Protein AF-A0A8T5ICT1-F1 (afdb_monomer_lite)

Foldseek 3Di:
DDDDDDDDPPPPPPPPPPPPPPPPPPPPPPPLPPDQDWAKKKKWKWKWAADDPDIDIETPDIDIFTARCSVVAAADDPVDPDPAQKKKFWAFQVRHTDGIHGWHDPQWDWDWDPDPPPPTPIDIHGHRMDITIHMGGDDPGGNWIWMDGPPDIGTNPPPPVPHDGDCQDDHHPWHHHPPPVDTADQFDPPPDPLPQQCCLVSPQALEDVSVVLLVVQEAPQAPPRSQPRVRPRGRYVVSVVSSVVQHGHGRPPLPDRHNAQQQDDDPSDDCVRRVVNPPPPPDDDPQFDDGSHDTHGPDDFDADPVRDGDDSNDDDDDDPDDDDPDDD

Structure (mmCIF, N/CA/C/O backbone):
data_AF-A0A8T5ICT1-F1
#
_entry.id   AF-A0A8T5ICT1-F1
#
loop_
_atom_site.group_PDB
_atom_site.id
_atom_site.type_symbol
_atom_site.label_atom_id
_atom_site.label_alt_id
_atom_site.label_comp_id
_atom_site.label_asym_id
_atom_site.label_entity_id
_atom_site.label_seq_id
_atom_site.pdbx_PDB_ins_code
_atom_site.Cartn_x
_atom_site.Cartn_y
_atom_site.Cartn_z
_atom_site.occupancy
_atom_site.B_iso_or_equiv
_atom_site.auth_seq_id
_atom_site.auth_comp_id
_atom_site.auth_asym_id
_atom_site.auth_atom_id
_atom_site.pdbx_PDB_model_num
ATOM 1 N N . MET A 1 1 ? -38.712 -32.411 81.707 1.00 44.72 1 MET A N 1
ATOM 2 C CA . MET A 1 1 ? -38.216 -33.196 80.559 1.00 44.72 1 MET A CA 1
ATOM 3 C C . MET A 1 1 ? -37.967 -32.231 79.417 1.00 44.72 1 MET A C 1
ATOM 5 O O . MET A 1 1 ? -38.883 -31.535 79.004 1.00 44.72 1 MET A O 1
ATOM 9 N N . ASN A 1 2 ? -36.693 -32.101 79.055 1.00 46.53 2 ASN A N 1
ATOM 10 C CA . ASN A 1 2 ? -36.143 -31.172 78.072 1.00 46.53 2 ASN A CA 1
ATOM 11 C C . ASN A 1 2 ? -36.409 -31.657 76.642 1.00 46.53 2 ASN A C 1
ATOM 13 O O . ASN A 1 2 ? -36.244 -32.844 76.386 1.00 46.53 2 ASN A O 1
ATOM 17 N N . ASN A 1 3 ? -36.706 -30.737 75.722 1.00 43.22 3 ASN A N 1
ATOM 18 C CA . ASN A 1 3 ? -35.987 -30.636 74.445 1.00 43.22 3 ASN A CA 1
ATOM 19 C C . ASN A 1 3 ? -36.380 -29.346 73.710 1.00 43.22 3 ASN A C 1
ATOM 21 O O . ASN A 1 3 ? -37.384 -29.280 73.009 1.00 43.22 3 ASN A O 1
ATOM 25 N N . LYS A 1 4 ? -35.563 -28.302 73.893 1.00 47.66 4 LYS A N 1
ATOM 26 C CA . LYS A 1 4 ? -35.490 -27.152 72.987 1.00 47.66 4 LYS A CA 1
ATOM 27 C C . LYS A 1 4 ? -34.390 -27.452 71.975 1.00 47.66 4 LYS A C 1
ATOM 29 O O . LYS A 1 4 ? -33.210 -27.328 72.295 1.00 47.66 4 LYS A O 1
ATOM 34 N N . THR A 1 5 ? -34.777 -27.857 70.775 1.00 52.53 5 THR A N 1
ATOM 35 C CA . THR A 1 5 ? -33.858 -28.051 69.652 1.00 52.53 5 THR A CA 1
ATOM 36 C C . THR A 1 5 ? -33.500 -26.675 69.091 1.00 52.53 5 THR A C 1
ATOM 38 O O . THR A 1 5 ? -34.297 -26.048 68.399 1.00 52.53 5 THR A O 1
ATOM 41 N N . LYS A 1 6 ? -32.318 -26.165 69.450 1.00 49.72 6 LYS A N 1
ATOM 42 C CA . LYS A 1 6 ? -31.684 -25.035 68.762 1.00 49.72 6 LYS A CA 1
ATOM 43 C C . LYS A 1 6 ? -31.138 -25.552 67.433 1.00 49.72 6 LYS A C 1
ATOM 45 O O . LYS A 1 6 ? -30.198 -26.339 67.430 1.00 49.72 6 LYS A O 1
ATOM 50 N N . ILE A 1 7 ? -31.721 -25.106 66.327 1.00 49.25 7 ILE A N 1
ATOM 51 C CA . ILE A 1 7 ? -31.120 -25.234 64.999 1.00 49.25 7 ILE A CA 1
ATOM 52 C C . ILE A 1 7 ? -30.047 -24.147 64.922 1.00 49.25 7 ILE A C 1
ATOM 54 O O . ILE A 1 7 ? -30.354 -22.957 64.913 1.00 49.25 7 ILE A O 1
ATOM 58 N N . ILE A 1 8 ? -28.784 -24.561 64.975 1.00 43.69 8 ILE A N 1
ATOM 59 C CA . ILE A 1 8 ? -27.638 -23.705 64.678 1.00 43.69 8 ILE A CA 1
ATOM 60 C C . ILE A 1 8 ? -27.476 -23.766 63.161 1.00 43.69 8 ILE A C 1
ATOM 62 O O . ILE A 1 8 ? -27.017 -24.775 62.631 1.00 43.69 8 ILE A O 1
ATOM 66 N N . SER A 1 9 ? -27.898 -22.712 62.462 1.00 44.41 9 SER A N 1
ATOM 67 C CA . SER A 1 9 ? -27.525 -22.503 61.064 1.00 44.41 9 SER A CA 1
ATOM 68 C C . SER A 1 9 ? -26.024 -22.242 61.015 1.00 44.41 9 SER A C 1
ATOM 70 O O . SER A 1 9 ? -25.559 -21.154 61.350 1.00 44.41 9 SER A O 1
ATOM 72 N N . ALA A 1 10 ? -25.264 -23.269 60.650 1.00 44.50 10 ALA A N 1
ATOM 73 C CA . ALA A 1 10 ? -23.874 -23.130 60.261 1.00 44.50 10 ALA A CA 1
ATOM 74 C C . ALA A 1 10 ? -23.844 -22.422 58.901 1.00 44.50 10 ALA A C 1
ATOM 76 O O . ALA A 1 10 ? -24.159 -23.018 57.873 1.00 44.50 10 ALA A O 1
ATOM 77 N N . ALA A 1 11 ? -23.509 -21.133 58.907 1.00 45.75 11 ALA A N 1
ATOM 78 C CA . ALA A 1 11 ? -23.081 -20.440 57.705 1.00 45.75 11 ALA A CA 1
ATOM 79 C C . ALA A 1 11 ? -21.739 -21.056 57.290 1.00 45.75 11 ALA A C 1
ATOM 81 O O . ALA A 1 11 ? -20.707 -20.813 57.917 1.00 45.75 11 ALA A O 1
ATOM 82 N N . ILE A 1 12 ? -21.778 -21.929 56.286 1.00 44.53 12 ILE A N 1
ATOM 83 C CA . ILE A 1 12 ? -20.585 -22.425 55.609 1.00 44.53 12 ILE A CA 1
ATOM 84 C C . ILE A 1 12 ? -20.036 -21.236 54.825 1.00 44.53 12 ILE A C 1
ATOM 86 O O . ILE A 1 12 ? -20.563 -20.858 53.782 1.00 44.53 12 ILE A O 1
ATOM 90 N N . LEU A 1 13 ? -19.011 -20.608 55.392 1.00 38.19 13 LEU A N 1
ATOM 91 C CA . LEU A 1 13 ? -18.171 -19.633 54.720 1.00 38.19 13 LEU A CA 1
ATOM 92 C C . LEU A 1 13 ? -17.380 -20.400 53.650 1.00 38.19 13 LEU A C 1
ATOM 94 O O . LEU A 1 13 ? -16.343 -20.997 53.936 1.00 38.19 13 LEU A O 1
ATOM 98 N N . LEU A 1 14 ? -17.923 -20.458 52.435 1.00 36.69 14 LEU A N 1
ATOM 99 C CA . LEU A 1 14 ? -17.210 -20.946 51.263 1.00 36.69 14 LEU A CA 1
ATOM 100 C C . LEU A 1 14 ? -16.145 -19.896 50.923 1.00 36.69 14 LEU A C 1
ATOM 102 O O . LEU A 1 14 ? -16.411 -18.919 50.230 1.00 36.69 14 LEU A O 1
ATOM 106 N N . VAL A 1 15 ? -14.947 -20.066 51.479 1.00 35.31 15 VAL A N 1
ATOM 107 C CA . VAL A 1 15 ? -13.764 -19.317 51.055 1.00 35.31 15 VAL A CA 1
ATOM 108 C C . VAL A 1 15 ? -13.378 -19.868 49.688 1.00 35.31 15 VAL A C 1
ATOM 110 O O . VAL A 1 15 ? -12.690 -20.882 49.582 1.00 35.31 15 VAL A O 1
ATOM 113 N N . VAL A 1 16 ? -13.884 -19.232 48.633 1.00 34.38 16 VAL A N 1
ATOM 114 C CA . VAL A 1 16 ? -13.370 -19.418 47.279 1.00 34.38 16 VAL A CA 1
ATOM 115 C C . VAL A 1 16 ? -11.994 -18.767 47.267 1.00 34.38 16 VAL A C 1
ATOM 117 O O . VAL A 1 16 ? -11.862 -17.549 47.183 1.00 34.38 16 VAL A O 1
ATOM 120 N N . VAL A 1 17 ? -10.957 -19.586 47.427 1.00 32.09 17 VAL A N 1
ATOM 121 C CA . VAL A 1 17 ? -9.588 -19.186 47.110 1.00 32.09 17 VAL A CA 1
ATOM 122 C C . VAL A 1 17 ? -9.533 -19.094 45.591 1.00 32.09 17 VAL A C 1
ATOM 124 O O . VAL A 1 17 ? -9.271 -20.082 44.909 1.00 32.09 17 VAL A O 1
ATOM 127 N N . ILE A 1 18 ? -9.854 -17.917 45.056 1.00 36.56 18 ILE A N 1
ATOM 128 C CA . ILE A 1 18 ? -9.484 -17.561 43.692 1.00 36.56 18 ILE A CA 1
ATOM 129 C C . ILE A 1 18 ? -7.964 -17.458 43.732 1.00 36.56 18 ILE A C 1
ATOM 131 O O . ILE A 1 18 ? -7.402 -16.472 44.206 1.00 36.56 18 ILE A O 1
ATOM 135 N N . ALA A 1 19 ? -7.293 -18.534 43.329 1.00 33.38 19 ALA A N 1
ATOM 136 C CA . ALA A 1 19 ? -5.895 -18.463 42.963 1.00 33.38 19 ALA A CA 1
ATOM 137 C C . ALA A 1 19 ? -5.838 -17.571 41.723 1.00 33.38 19 ALA A C 1
ATOM 139 O O . ALA A 1 19 ? -6.032 -18.036 40.603 1.00 33.38 19 ALA A O 1
ATOM 140 N N . VAL A 1 20 ? -5.645 -16.271 41.946 1.00 34.00 20 VAL A N 1
ATOM 141 C CA . VAL A 1 20 ? -5.205 -15.343 40.912 1.00 34.00 20 VAL A CA 1
ATOM 142 C C . VAL A 1 20 ? -3.802 -15.811 40.553 1.00 34.00 20 VAL A C 1
ATOM 144 O O . VAL A 1 20 ? -2.815 -15.431 41.181 1.00 34.00 20 VAL A O 1
ATOM 147 N N . PHE A 1 21 ? -3.721 -16.739 39.602 1.00 32.53 21 PHE A N 1
ATOM 148 C CA . PHE A 1 21 ? -2.502 -16.929 38.846 1.00 32.53 21 PHE A CA 1
ATOM 149 C C . PHE A 1 21 ? -2.299 -15.609 38.120 1.00 32.53 21 PHE A C 1
ATOM 151 O O . PHE A 1 21 ? -2.960 -15.332 37.126 1.00 32.53 21 PHE A O 1
ATOM 158 N N . GLY A 1 22 ? -1.445 -14.761 38.693 1.00 29.61 22 GLY A N 1
ATOM 159 C CA . GLY A 1 22 ? -0.864 -13.644 37.976 1.00 29.61 22 GLY A CA 1
ATOM 160 C C . GLY A 1 22 ? -0.082 -14.236 36.819 1.00 29.61 22 GLY A C 1
ATOM 161 O O . GLY A 1 22 ? 1.087 -14.589 36.970 1.00 29.61 22 GLY A O 1
ATOM 162 N N . PHE A 1 23 ? -0.764 -14.417 35.693 1.00 31.12 23 PHE A N 1
ATOM 163 C CA . PHE A 1 23 ? -0.138 -14.595 34.405 1.00 31.12 23 PHE A CA 1
ATOM 164 C C . PHE A 1 23 ? 0.560 -13.262 34.148 1.00 31.12 23 PHE A C 1
ATOM 166 O O . PHE A 1 23 ? -0.059 -12.282 33.746 1.00 31.12 23 PHE A O 1
ATOM 173 N N . ARG A 1 24 ? 1.838 -13.171 34.528 1.00 27.98 24 ARG A N 1
ATOM 174 C CA . ARG A 1 24 ? 2.699 -12.118 34.003 1.00 27.98 24 ARG A CA 1
ATOM 175 C C . ARG A 1 24 ? 2.827 -12.434 32.522 1.00 27.98 24 ARG A C 1
ATOM 177 O O . ARG A 1 24 ? 3.655 -13.265 32.157 1.00 27.98 24 ARG A O 1
ATOM 184 N N . MET A 1 25 ? 1.984 -11.811 31.703 1.00 27.80 25 MET A N 1
ATOM 185 C CA . MET A 1 25 ? 2.328 -11.586 30.311 1.00 27.80 25 MET A CA 1
ATOM 186 C C . MET A 1 25 ? 3.549 -10.677 30.357 1.00 27.80 25 MET A C 1
ATOM 188 O O . MET A 1 25 ? 3.449 -9.474 30.556 1.00 27.80 25 MET A O 1
ATOM 192 N N . THR A 1 26 ? 4.735 -11.276 30.336 1.00 31.91 26 THR A N 1
ATOM 193 C CA . THR A 1 26 ? 5.931 -10.555 29.927 1.00 31.91 26 THR A CA 1
ATOM 194 C C . THR A 1 26 ? 5.750 -10.324 28.439 1.00 31.91 26 THR A C 1
ATOM 196 O O . THR A 1 26 ? 6.203 -11.147 27.643 1.00 31.91 26 THR A O 1
ATOM 199 N N . GLY A 1 27 ? 5.008 -9.268 28.088 1.00 34.88 27 GLY A N 1
ATOM 200 C CA . GLY A 1 27 ? 5.084 -8.669 26.768 1.00 34.88 27 GLY A CA 1
ATOM 201 C C . GLY A 1 27 ? 6.557 -8.389 26.544 1.00 34.88 27 GLY A C 1
ATOM 202 O O . GLY A 1 27 ? 7.185 -7.622 27.275 1.00 34.88 27 GLY A O 1
ATOM 203 N N . LYS A 1 28 ? 7.169 -9.179 25.670 1.00 36.72 28 LYS A N 1
ATOM 204 C CA . LYS A 1 28 ? 8.554 -8.972 25.300 1.00 36.72 28 LYS A CA 1
ATOM 205 C C . LYS A 1 28 ? 8.509 -7.735 24.420 1.00 36.72 28 LYS A C 1
ATOM 207 O O . LYS A 1 28 ? 8.121 -7.857 23.266 1.00 36.72 28 LYS A O 1
ATOM 212 N N . VAL A 1 29 ? 8.839 -6.579 24.997 1.00 41.75 29 VAL A N 1
ATOM 213 C CA . VAL A 1 29 ? 9.154 -5.371 24.231 1.00 41.75 29 VAL A CA 1
ATOM 214 C C . VAL A 1 29 ? 10.147 -5.824 23.172 1.00 41.75 29 VAL A C 1
ATOM 216 O O . VAL A 1 29 ? 11.218 -6.352 23.494 1.00 41.75 29 VAL A O 1
ATOM 219 N N . ILE A 1 30 ? 9.704 -5.804 21.922 1.00 49.19 30 ILE A N 1
ATOM 220 C CA . ILE A 1 30 ? 10.561 -6.117 20.795 1.00 49.19 30 ILE A CA 1
ATOM 221 C C . ILE A 1 30 ? 11.465 -4.894 20.731 1.00 49.19 30 ILE A C 1
ATOM 223 O O . ILE A 1 30 ? 10.994 -3.828 20.355 1.00 49.19 30 ILE A O 1
ATOM 227 N N . ASP A 1 31 ? 12.699 -5.020 21.240 1.00 52.66 31 ASP A N 1
ATOM 228 C CA . ASP A 1 31 ? 13.712 -3.971 21.106 1.00 52.66 31 ASP A CA 1
ATOM 229 C C . ASP A 1 31 ? 13.662 -3.494 19.651 1.00 52.66 31 ASP A C 1
ATOM 231 O O . ASP A 1 31 ? 13.754 -4.339 18.749 1.00 52.66 31 ASP A O 1
ATOM 235 N N . GLU A 1 32 ? 13.444 -2.188 19.442 1.00 52.34 32 GLU A N 1
ATOM 236 C CA . GLU A 1 32 ? 13.447 -1.578 18.111 1.00 52.34 32 GLU A CA 1
ATOM 237 C C . GLU A 1 32 ? 14.649 -2.148 17.352 1.00 52.34 32 GLU A C 1
ATOM 239 O O . GLU A 1 32 ? 15.784 -2.021 17.833 1.00 52.34 32 GLU A O 1
ATOM 244 N N . PRO A 1 33 ? 14.439 -2.868 16.236 1.00 53.00 33 PRO A N 1
ATOM 245 C CA . PRO A 1 33 ? 15.549 -3.476 15.531 1.00 53.00 33 PRO A CA 1
ATOM 246 C C . PRO A 1 33 ? 16.494 -2.351 15.104 1.00 53.00 33 PRO A C 1
ATOM 248 O O . PRO A 1 33 ? 16.132 -1.499 14.299 1.00 53.00 33 PRO A O 1
ATOM 251 N N . GLU A 1 34 ? 17.702 -2.314 15.680 1.00 50.19 34 GLU A N 1
ATOM 252 C CA . GLU A 1 34 ? 18.747 -1.368 15.286 1.00 50.19 34 GLU A CA 1
ATOM 253 C C . GLU A 1 34 ? 19.169 -1.677 13.839 1.00 50.19 34 GLU A C 1
ATOM 255 O O . GLU A 1 34 ? 20.082 -2.463 13.575 1.00 50.19 34 GLU A O 1
ATOM 260 N N . GLY A 1 35 ? 18.444 -1.086 12.891 1.00 54.44 35 GLY A N 1
ATOM 261 C CA . GLY A 1 35 ? 18.613 -1.255 11.456 1.00 54.44 35 GLY A CA 1
ATOM 262 C C . GLY A 1 35 ? 17.266 -1.182 10.744 1.00 54.44 35 GLY A C 1
ATOM 263 O O . GLY A 1 35 ? 16.363 -1.956 11.043 1.00 54.44 35 GLY A O 1
ATOM 264 N N . LEU A 1 36 ? 17.149 -0.270 9.777 1.00 52.75 36 LEU A N 1
ATOM 265 C CA . LEU A 1 36 ? 16.038 -0.228 8.826 1.00 52.75 36 LEU A CA 1
ATOM 266 C C . LEU A 1 36 ? 16.133 -1.480 7.942 1.00 52.75 36 LEU A C 1
ATOM 268 O O . LEU A 1 36 ? 16.836 -1.489 6.932 1.00 52.75 36 LEU A O 1
ATOM 272 N N . VAL A 1 37 ? 15.542 -2.583 8.397 1.00 70.81 37 VAL A N 1
ATOM 273 C CA . VAL A 1 37 ? 15.518 -3.843 7.655 1.00 70.81 37 VAL A CA 1
ATOM 274 C C . VAL A 1 37 ? 14.240 -3.851 6.836 1.00 70.81 37 VAL A C 1
ATOM 276 O O . VAL A 1 37 ? 13.147 -3.838 7.400 1.00 70.81 37 VAL A O 1
ATOM 279 N N . GLU A 1 38 ? 14.386 -3.872 5.512 1.00 76.44 38 GLU A N 1
ATOM 280 C CA . GLU A 1 38 ? 13.266 -4.139 4.614 1.00 76.44 38 GLU A CA 1
ATOM 281 C C . GLU A 1 38 ? 12.546 -5.419 5.056 1.00 76.44 38 GLU A C 1
ATOM 283 O O . GLU A 1 38 ? 13.170 -6.468 5.243 1.00 76.44 38 GLU A O 1
ATOM 288 N N . SER A 1 39 ? 11.235 -5.324 5.239 1.00 86.25 39 SER A N 1
ATOM 289 C CA . SER A 1 39 ? 10.385 -6.421 5.683 1.00 86.25 39 SER A CA 1
ATOM 290 C C . SER A 1 39 ? 9.061 -6.391 4.926 1.00 86.25 39 SER A C 1
ATOM 292 O O . SER A 1 39 ? 8.722 -5.418 4.251 1.00 86.25 39 SER A O 1
ATOM 294 N N . CYS A 1 40 ? 8.308 -7.478 5.035 1.00 88.44 40 CYS A N 1
ATOM 295 C CA . CYS A 1 40 ? 6.934 -7.531 4.566 1.00 88.44 40 CYS A CA 1
ATOM 296 C C . CYS A 1 40 ? 5.994 -6.894 5.591 1.00 88.44 40 CYS A C 1
ATOM 298 O O . CYS A 1 40 ? 6.154 -7.072 6.804 1.00 88.44 40 CYS A O 1
ATOM 300 N N . PHE A 1 41 ? 4.985 -6.203 5.082 1.00 91.31 41 PHE A N 1
ATOM 301 C CA . PHE A 1 41 ? 3.900 -5.603 5.840 1.00 91.31 41 PHE A CA 1
ATOM 302 C C . PHE A 1 41 ? 2.577 -5.851 5.111 1.00 91.31 41 PHE A C 1
ATOM 304 O O . PHE A 1 41 ? 2.545 -6.292 3.963 1.00 91.31 41 PHE A O 1
ATOM 311 N N . ILE A 1 42 ? 1.475 -5.584 5.792 1.00 92.56 42 ILE A N 1
ATOM 312 C CA . ILE A 1 42 ? 0.123 -5.680 5.257 1.00 92.56 42 ILE A CA 1
ATOM 313 C C . ILE A 1 42 ? -0.529 -4.329 5.511 1.00 92.56 42 ILE A C 1
ATOM 315 O O . ILE A 1 42 ? -0.650 -3.923 6.668 1.00 92.56 42 ILE A O 1
ATOM 319 N N . ARG A 1 43 ? -0.947 -3.638 4.453 1.00 92.50 43 ARG A N 1
ATOM 320 C CA . ARG A 1 43 ? -1.828 -2.478 4.574 1.00 92.50 43 ARG A CA 1
ATOM 321 C C . ARG A 1 43 ? -3.258 -2.982 4.661 1.00 92.50 43 ARG A C 1
ATOM 323 O O . ARG A 1 43 ? -3.705 -3.746 3.805 1.00 92.50 43 ARG A O 1
ATOM 330 N N . LEU A 1 44 ? -3.962 -2.562 5.698 1.00 95.31 44 LEU A N 1
ATOM 331 C CA . LEU A 1 44 ? -5.387 -2.798 5.856 1.00 95.31 44 LEU A CA 1
ATOM 332 C C . LEU A 1 44 ? -6.102 -1.455 5.810 1.00 95.31 44 LEU A C 1
ATOM 334 O O . LEU A 1 44 ? -5.690 -0.504 6.472 1.00 95.31 44 LEU A O 1
ATOM 338 N N . GLU A 1 45 ? -7.197 -1.404 5.068 1.00 95.56 45 GLU A N 1
ATOM 339 C CA . GLU A 1 45 ? -8.165 -0.318 5.151 1.00 95.56 45 GLU A CA 1
ATOM 340 C C . GLU A 1 45 ? -9.363 -0.833 5.937 1.00 95.56 45 GLU A C 1
ATOM 342 O O . GLU A 1 45 ? -10.080 -1.737 5.494 1.00 95.56 45 GLU A O 1
ATOM 347 N N . ILE A 1 46 ? -9.549 -0.299 7.138 1.00 97.62 46 ILE A N 1
ATOM 348 C CA . ILE A 1 46 ? -10.604 -0.722 8.052 1.00 97.62 46 ILE A CA 1
ATOM 349 C C . ILE A 1 46 ? -11.732 0.299 7.968 1.00 97.62 46 ILE A C 1
ATOM 351 O O . ILE A 1 46 ? -11.569 1.445 8.372 1.00 97.62 46 ILE A O 1
ATOM 355 N N . GLY A 1 47 ? -12.889 -0.124 7.476 1.00 97.31 47 GLY A N 1
ATOM 356 C CA . GLY A 1 47 ? -14.105 0.676 7.528 1.00 97.31 47 GLY A CA 1
ATOM 357 C C . GLY A 1 47 ? -14.670 0.684 8.942 1.00 97.31 47 GLY A C 1
ATOM 358 O O . GLY A 1 47 ? -14.789 -0.374 9.564 1.00 97.31 47 GLY A O 1
ATOM 359 N N . GLU A 1 48 ? -15.043 1.859 9.430 1.00 97.25 48 GLU A N 1
ATOM 360 C CA . GLU A 1 48 ? -15.761 2.044 10.689 1.00 97.25 48 GLU A CA 1
ATOM 361 C C . GLU A 1 48 ? -17.115 2.708 10.427 1.00 97.25 48 GLU A C 1
ATOM 363 O O . GLU A 1 48 ? -17.188 3.760 9.797 1.00 97.25 48 GLU A O 1
ATOM 368 N N . ASP A 1 49 ? -18.191 2.107 10.930 1.00 97.38 49 ASP A N 1
ATOM 369 C CA . ASP A 1 49 ? -19.561 2.601 10.782 1.00 97.38 49 ASP A CA 1
ATOM 370 C C . ASP A 1 49 ? -20.230 2.719 12.154 1.00 97.38 49 ASP A C 1
ATOM 372 O O . ASP A 1 49 ? -20.317 1.746 12.910 1.00 97.38 49 ASP A O 1
ATOM 376 N N . LYS A 1 50 ? -20.763 3.899 12.480 1.00 96.56 50 LYS A N 1
ATOM 377 C CA . LYS A 1 50 ? -21.580 4.105 13.680 1.00 96.56 50 LYS A CA 1
ATOM 378 C C . LYS A 1 50 ? -23.027 3.735 13.400 1.00 96.56 50 LYS A C 1
ATOM 380 O O . LYS A 1 50 ? -23.718 4.359 12.600 1.00 96.56 50 LYS A O 1
ATOM 385 N N . ILE A 1 51 ? -23.522 2.725 14.109 1.00 96.06 51 ILE A N 1
ATOM 386 C CA . ILE A 1 51 ? -24.912 2.273 14.021 1.00 96.06 51 ILE A CA 1
ATOM 387 C C . ILE A 1 51 ? -25.551 2.448 15.398 1.00 96.06 51 ILE A C 1
ATOM 389 O O . ILE A 1 51 ? -25.544 1.566 16.255 1.00 96.06 51 ILE A O 1
ATOM 393 N N . GLY A 1 52 ? -26.120 3.635 15.619 1.00 94.94 52 GLY A N 1
ATOM 394 C CA . GLY A 1 52 ? -26.647 4.032 16.923 1.00 94.94 52 GLY A CA 1
ATOM 395 C C . GLY A 1 52 ? -25.524 4.434 17.880 1.00 94.94 52 GLY A C 1
ATOM 396 O O . GLY A 1 52 ? -24.871 5.451 17.665 1.00 94.94 52 GLY A O 1
ATOM 397 N N . GLU A 1 53 ? -25.333 3.664 18.953 1.00 94.00 53 GLU A N 1
ATOM 398 C CA . GLU A 1 53 ? -24.244 3.866 19.928 1.00 94.00 53 GLU A CA 1
ATOM 399 C C . GLU A 1 53 ? -23.094 2.860 19.744 1.00 94.00 53 GLU A C 1
ATOM 401 O O . GLU A 1 53 ? -22.086 2.950 20.437 1.00 94.00 53 GLU A O 1
ATOM 406 N N . GLU A 1 54 ? -23.237 1.909 18.818 1.00 94.38 54 GLU A N 1
ATOM 407 C CA . GLU A 1 54 ? -22.238 0.878 18.540 1.00 94.38 54 GLU A CA 1
ATOM 408 C C . GLU A 1 54 ? -21.427 1.239 17.293 1.00 94.38 54 GLU A C 1
ATOM 410 O O . GLU A 1 54 ? -21.970 1.782 16.327 1.00 94.38 54 GLU A O 1
ATOM 415 N N . ILE A 1 55 ? -20.134 0.909 17.312 1.00 96.19 55 ILE A N 1
ATOM 416 C CA . ILE A 1 55 ? -19.247 1.009 16.148 1.00 96.19 55 ILE A CA 1
ATOM 417 C C . ILE A 1 55 ? -19.061 -0.388 15.573 1.00 96.19 55 ILE A C 1
ATOM 419 O O . ILE A 1 55 ? -18.730 -1.323 16.305 1.00 96.19 55 ILE A O 1
ATOM 423 N N . GLN A 1 56 ? -19.284 -0.528 14.273 1.00 97.50 56 GLN A N 1
ATOM 424 C CA . GLN A 1 56 ? -19.013 -1.749 13.530 1.00 97.50 56 GLN A CA 1
ATOM 425 C C . GLN A 1 56 ? -17.777 -1.551 12.667 1.00 97.50 56 GLN A C 1
ATOM 427 O O . GLN A 1 56 ? -17.636 -0.520 12.015 1.00 97.50 56 GLN A O 1
ATOM 432 N N . PHE A 1 57 ? -16.907 -2.558 12.660 1.00 98.12 57 PHE A N 1
ATOM 433 C CA . PHE A 1 57 ? -15.712 -2.568 11.829 1.00 98.12 57 PHE A CA 1
ATOM 434 C C . PHE A 1 57 ? -15.849 -3.581 10.703 1.00 98.12 57 PHE A C 1
ATOM 436 O O . PHE A 1 57 ? -16.426 -4.658 10.879 1.00 98.12 57 PHE A O 1
ATOM 443 N N . SER A 1 58 ? -15.283 -3.249 9.551 1.00 97.81 58 SER A N 1
ATOM 444 C CA . SER A 1 58 ? -15.199 -4.145 8.404 1.00 97.81 58 SER A CA 1
ATOM 445 C C . SER A 1 58 ? -13.880 -3.956 7.665 1.00 97.81 58 SER A C 1
ATOM 447 O O . SER A 1 58 ? -13.276 -2.889 7.713 1.00 97.81 58 SER A O 1
ATOM 449 N N . LEU A 1 59 ? -13.412 -5.004 6.990 1.00 97.56 59 LEU A N 1
ATOM 450 C CA . LEU A 1 59 ? -12.270 -4.898 6.090 1.00 97.56 59 LEU A CA 1
ATOM 451 C C . LEU A 1 59 ? -12.746 -4.329 4.747 1.00 97.56 59 LEU A C 1
ATOM 453 O O . LEU A 1 59 ? -13.587 -4.942 4.087 1.00 97.56 59 LEU A O 1
ATOM 457 N N . VAL A 1 60 ? -12.214 -3.171 4.362 1.00 97.25 60 VAL A N 1
ATOM 458 C CA . VAL A 1 60 ? -12.496 -2.497 3.083 1.00 97.25 60 VAL A CA 1
ATOM 459 C C . VAL A 1 60 ? -11.445 -2.875 2.043 1.00 97.25 60 VAL A C 1
ATOM 461 O O . VAL A 1 60 ? -11.798 -3.225 0.917 1.00 97.25 60 VAL A O 1
ATOM 464 N N . GLY A 1 61 ? -10.175 -2.876 2.446 1.00 92.88 61 GLY A N 1
ATOM 465 C CA . GLY A 1 61 ? -9.028 -3.118 1.576 1.00 92.88 61 GLY A CA 1
ATOM 466 C C . GLY A 1 61 ? -7.927 -3.904 2.283 1.00 92.88 61 GLY A C 1
ATOM 467 O O . GLY A 1 61 ? -7.754 -3.806 3.499 1.00 92.88 61 GLY A O 1
ATOM 468 N N . GLN A 1 62 ? -7.195 -4.707 1.513 1.00 93.88 62 GLN A N 1
ATOM 469 C CA . GLN A 1 62 ? -6.035 -5.474 1.961 1.00 93.88 62 GLN A CA 1
ATOM 470 C C . GLN A 1 62 ? -4.984 -5.451 0.853 1.00 93.88 62 GLN A C 1
ATOM 472 O O . GLN A 1 62 ? -5.269 -5.845 -0.278 1.00 93.88 62 GLN A O 1
ATOM 477 N N . GLU A 1 63 ? -3.765 -5.052 1.196 1.00 89.44 63 GLU A N 1
ATOM 478 C CA . GLU A 1 63 ? -2.641 -4.979 0.267 1.00 89.44 63 GLU A CA 1
ATOM 479 C C . GLU A 1 63 ? -1.357 -5.488 0.937 1.00 89.44 63 GLU A C 1
ATOM 481 O O . GLU A 1 63 ? -1.078 -5.185 2.098 1.00 89.44 63 GLU A O 1
ATOM 486 N N . ASN A 1 64 ? -0.579 -6.296 0.211 1.00 88.62 64 ASN A N 1
ATOM 487 C CA . ASN A 1 64 ? 0.728 -6.761 0.672 1.00 88.62 64 ASN A CA 1
ATOM 488 C C . ASN A 1 64 ? 1.775 -5.698 0.321 1.00 88.62 64 ASN A C 1
ATOM 490 O O . ASN A 1 64 ? 1.871 -5.282 -0.831 1.00 88.62 64 ASN A O 1
ATOM 494 N N . LEU A 1 65 ? 2.572 -5.291 1.305 1.00 84.75 65 LEU A N 1
ATOM 495 C CA . LEU A 1 65 ? 3.636 -4.305 1.151 1.00 84.75 65 LEU A CA 1
ATOM 496 C C . LEU A 1 65 ? 4.997 -4.955 1.413 1.00 84.75 65 LEU A C 1
ATOM 498 O O . LEU A 1 65 ? 5.133 -5.811 2.289 1.00 84.75 65 LEU A O 1
ATOM 502 N N . TYR A 1 66 ? 6.029 -4.488 0.719 1.00 82.81 66 TYR A N 1
ATOM 503 C CA . TYR A 1 66 ? 7.420 -4.804 1.028 1.00 82.81 66 TYR A CA 1
ATOM 504 C C . TYR A 1 66 ? 8.224 -3.505 1.087 1.00 82.81 66 TYR A C 1
ATOM 506 O O . TYR A 1 66 ? 8.087 -2.648 0.220 1.00 82.81 66 TYR A O 1
ATOM 514 N N . GLY A 1 67 ? 9.043 -3.323 2.121 1.00 81.38 67 GLY A N 1
ATOM 515 C CA . GLY A 1 67 ? 9.854 -2.115 2.270 1.00 81.38 67 GLY A CA 1
ATOM 516 C C . GLY A 1 67 ? 10.195 -1.814 3.720 1.00 81.38 67 GLY A C 1
ATOM 517 O O . GLY A 1 67 ? 10.214 -2.709 4.561 1.00 81.38 67 GLY A O 1
ATOM 518 N N . ASN A 1 68 ? 10.474 -0.552 4.026 1.00 80.88 68 ASN A N 1
ATOM 519 C CA . ASN A 1 68 ? 10.854 -0.096 5.358 1.00 80.88 68 ASN A CA 1
ATOM 520 C C . ASN A 1 68 ? 9.727 0.719 6.015 1.00 80.88 68 ASN A C 1
ATOM 522 O O . ASN A 1 68 ? 9.826 1.917 6.235 1.00 80.88 68 ASN A O 1
ATOM 526 N N . TYR A 1 69 ? 8.650 0.041 6.400 1.00 80.12 69 TYR A N 1
ATOM 527 C CA . TYR A 1 69 ? 7.504 0.696 7.039 1.00 80.12 69 TYR A CA 1
ATOM 528 C C . TYR A 1 69 ? 7.607 0.755 8.567 1.00 80.12 69 TYR A C 1
ATOM 530 O O . TYR A 1 69 ? 6.642 1.114 9.232 1.00 80.12 69 TYR A O 1
ATOM 538 N N . GLY A 1 70 ? 8.761 0.418 9.154 1.00 73.94 70 GLY A N 1
ATOM 539 C CA . GLY A 1 70 ? 8.915 0.317 10.610 1.00 73.94 70 GLY A CA 1
ATOM 540 C C . GLY A 1 70 ? 8.559 1.602 11.368 1.00 73.94 70 GLY A C 1
ATOM 541 O O . GLY A 1 70 ? 8.036 1.514 12.472 1.00 73.94 70 GLY A O 1
ATOM 542 N N . GLY A 1 71 ? 8.780 2.775 10.760 1.00 73.56 71 GLY A N 1
ATOM 543 C CA . GLY A 1 71 ? 8.418 4.078 11.335 1.00 73.56 71 GLY A CA 1
ATOM 544 C C . GLY A 1 71 ? 6.954 4.496 11.145 1.00 73.56 71 GLY A C 1
ATOM 545 O O . GLY A 1 71 ? 6.553 5.528 11.674 1.00 73.56 71 GLY A O 1
ATOM 546 N N . LEU A 1 72 ? 6.171 3.729 10.381 1.00 75.69 72 LEU A N 1
ATOM 547 C CA . LEU A 1 72 ? 4.739 3.952 10.149 1.00 75.69 72 LEU A CA 1
ATOM 548 C C . LEU A 1 72 ? 3.860 2.925 10.878 1.00 75.69 72 LEU A C 1
ATOM 550 O O . LEU A 1 72 ? 2.638 3.003 10.803 1.00 75.69 72 LEU A O 1
ATOM 554 N N . VAL A 1 73 ? 4.472 1.952 11.556 1.00 76.75 73 VAL A N 1
ATOM 555 C CA . VAL A 1 73 ? 3.759 1.001 12.407 1.00 76.75 73 VAL A CA 1
ATOM 556 C C . VAL A 1 73 ? 3.622 1.608 13.798 1.00 76.75 73 VAL A C 1
ATOM 558 O O . VAL A 1 73 ? 4.600 1.705 14.538 1.00 76.75 73 VAL A O 1
ATOM 561 N N . ASP A 1 74 ? 2.399 1.972 14.164 1.00 75.75 74 ASP A N 1
ATOM 562 C CA . ASP A 1 74 ? 2.092 2.475 15.500 1.00 75.75 74 ASP A CA 1
ATOM 563 C C . ASP A 1 74 ? 2.010 1.300 16.490 1.00 75.75 74 ASP A C 1
ATOM 565 O O . ASP A 1 74 ? 1.076 0.494 16.464 1.00 75.75 74 ASP A O 1
ATOM 569 N N . TYR A 1 75 ? 3.014 1.155 17.357 1.00 77.81 75 TYR A N 1
ATOM 570 C CA . TYR A 1 75 ? 3.041 0.111 18.387 1.00 77.81 75 TYR A CA 1
ATOM 571 C C . TYR A 1 75 ? 2.291 0.566 19.640 1.00 77.81 75 TYR A C 1
ATOM 573 O O . TYR A 1 75 ? 2.550 1.642 20.174 1.00 77.81 75 TYR A O 1
ATOM 581 N N . TYR A 1 76 ? 1.403 -0.287 20.155 1.00 77.81 76 TYR A N 1
ATOM 582 C CA . TYR A 1 76 ? 0.741 -0.026 21.434 1.00 77.81 76 TYR A CA 1
ATOM 583 C C . TYR A 1 76 ? 1.690 -0.313 22.613 1.00 77.81 76 TYR A C 1
ATOM 585 O O . TYR A 1 76 ? 2.145 -1.449 22.770 1.00 77.81 76 TYR A O 1
ATOM 593 N N . ASP A 1 77 ? 1.949 0.699 23.449 1.00 74.56 77 ASP A N 1
ATOM 594 C CA . ASP A 1 77 ? 2.701 0.594 24.710 1.00 74.56 77 ASP A CA 1
ATOM 595 C C . ASP A 1 77 ? 1.743 0.723 25.912 1.00 74.56 77 ASP A C 1
ATOM 597 O O . ASP A 1 77 ? 1.027 1.720 26.061 1.00 74.56 77 ASP A O 1
ATOM 601 N N . ASP A 1 78 ? 1.715 -0.295 26.778 1.00 73.12 78 ASP A N 1
ATOM 602 C CA . ASP A 1 78 ? 0.818 -0.373 27.935 1.00 73.12 78 ASP A CA 1
ATOM 603 C C . ASP A 1 78 ? 1.199 0.598 29.067 1.00 73.12 78 ASP A C 1
ATOM 605 O O . ASP A 1 78 ? 0.365 0.909 29.927 1.00 73.12 78 ASP A O 1
ATOM 609 N N . ASP A 1 79 ? 2.419 1.139 29.042 1.00 69.81 79 ASP A N 1
ATOM 610 C CA . ASP A 1 79 ? 2.948 2.030 30.075 1.00 69.81 79 ASP A CA 1
ATOM 611 C C . ASP A 1 79 ? 2.653 3.532 29.810 1.00 69.81 79 ASP A C 1
ATOM 613 O O . ASP A 1 79 ? 2.973 4.390 30.645 1.00 69.81 79 ASP A O 1
ATOM 617 N N . GLY A 1 80 ? 2.006 3.872 28.682 1.00 55.47 80 GLY A N 1
ATOM 618 C CA . GLY A 1 80 ? 2.114 5.197 28.050 1.00 55.47 80 GLY A CA 1
ATOM 619 C C . GLY A 1 80 ? 0.857 6.054 27.838 1.00 55.47 80 GLY A C 1
ATOM 620 O O . GLY A 1 80 ? 0.967 7.088 27.194 1.00 55.47 80 GLY A O 1
ATOM 621 N N . GLY A 1 81 ? -0.319 5.711 28.373 1.00 48.34 81 GLY A N 1
ATOM 622 C CA . GLY A 1 81 ? -1.406 6.683 28.617 1.00 48.34 81 GLY A CA 1
ATOM 623 C C . GLY A 1 81 ? -2.074 7.379 27.418 1.00 48.34 81 GLY A C 1
ATOM 624 O O . GLY A 1 81 ? -2.830 8.328 27.645 1.00 48.34 81 GLY A O 1
ATOM 625 N N . ILE A 1 82 ? -1.856 6.930 26.182 1.00 50.19 82 ILE A N 1
ATOM 626 C CA . ILE A 1 82 ? -2.661 7.387 25.046 1.00 50.19 82 ILE A CA 1
ATOM 627 C C . ILE A 1 82 ? -3.995 6.640 25.127 1.00 50.19 82 ILE A C 1
ATOM 629 O O . ILE A 1 82 ? -4.051 5.414 25.035 1.00 50.19 82 ILE A O 1
ATOM 633 N N . ALA A 1 83 ? -5.066 7.371 25.434 1.00 57.59 83 ALA A N 1
ATOM 634 C CA . ALA A 1 83 ? -6.419 6.834 25.435 1.00 57.59 83 ALA A CA 1
ATOM 635 C C . ALA A 1 83 ? -6.871 6.708 23.981 1.00 57.59 83 ALA A C 1
ATOM 637 O O . ALA A 1 83 ? -7.564 7.584 23.476 1.00 57.59 83 ALA A O 1
ATOM 638 N N . GLU A 1 84 ? -6.391 5.677 23.297 1.00 66.75 84 GLU A N 1
ATOM 639 C CA . GLU A 1 84 ? -6.822 5.402 21.933 1.00 66.75 84 GLU A CA 1
ATOM 640 C C . GLU A 1 84 ? -8.213 4.779 21.906 1.00 66.75 84 GLU A C 1
ATOM 642 O O . GLU A 1 84 ? -8.651 4.147 22.876 1.00 66.75 84 GLU A O 1
ATOM 647 N N . ASP A 1 85 ? -8.911 5.002 20.794 1.00 79.69 85 ASP A N 1
ATOM 648 C CA . ASP A 1 85 ? -10.302 4.596 20.634 1.00 79.69 85 ASP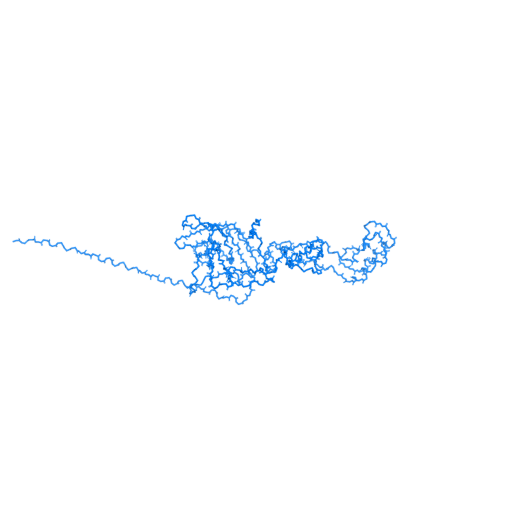 A CA 1
ATOM 649 C C . ASP A 1 85 ? -10.409 3.075 20.504 1.00 79.69 85 ASP A C 1
ATOM 651 O O . ASP A 1 85 ? -11.289 2.463 21.121 1.00 79.69 85 ASP A O 1
ATOM 655 N N . TYR A 1 86 ? -9.501 2.456 19.737 1.00 92.62 86 TYR A N 1
ATOM 656 C CA . TYR A 1 86 ? -9.539 1.025 19.436 1.00 92.62 86 TYR A CA 1
ATOM 657 C C . TYR A 1 86 ? -8.154 0.372 19.510 1.00 92.62 86 TYR A C 1
ATOM 659 O O . TYR A 1 86 ? -7.123 1.019 19.344 1.00 92.62 86 TYR A O 1
ATOM 667 N N . LEU A 1 87 ? -8.133 -0.944 19.733 1.00 94.06 87 LEU A N 1
ATOM 668 C CA . LEU A 1 87 ? -6.910 -1.747 19.753 1.00 94.06 87 LEU A CA 1
ATOM 669 C C . LEU A 1 87 ? -6.971 -2.824 18.666 1.00 94.06 87 LEU A C 1
ATOM 671 O O . LEU A 1 87 ? -7.779 -3.751 18.739 1.00 94.06 87 LEU A O 1
ATOM 675 N N . LEU A 1 88 ? -6.094 -2.734 17.670 1.00 95.88 88 LEU A N 1
ATOM 676 C CA . LEU A 1 88 ? -5.855 -3.796 16.701 1.00 95.88 88 LEU A CA 1
ATOM 677 C C . LEU A 1 88 ? -5.040 -4.913 17.356 1.00 95.88 88 LEU A C 1
ATOM 679 O O . LEU A 1 88 ? -3.995 -4.669 17.957 1.00 95.88 88 LEU A O 1
ATOM 683 N N . ARG A 1 89 ? -5.480 -6.157 17.186 1.00 96.31 89 ARG A N 1
ATOM 684 C CA . ARG A 1 89 ? -4.798 -7.357 17.670 1.00 96.31 89 ARG A CA 1
ATOM 685 C C . ARG A 1 89 ? -4.614 -8.347 16.543 1.00 96.31 89 ARG A C 1
ATOM 687 O O . ARG A 1 89 ? -5.571 -8.768 15.898 1.00 96.31 89 ARG A O 1
ATOM 694 N N . VAL A 1 90 ? -3.373 -8.752 16.352 1.00 96.44 90 VAL A N 1
ATOM 695 C CA . VAL A 1 90 ? -2.973 -9.781 15.403 1.00 96.44 90 VAL A CA 1
ATOM 696 C C . VAL A 1 90 ? -2.603 -11.006 16.213 1.00 96.44 90 VAL A C 1
ATOM 698 O O . VAL A 1 90 ? -1.660 -10.972 17.005 1.00 96.44 90 VAL A O 1
ATOM 701 N N . ASN A 1 91 ? -3.365 -12.076 16.033 1.00 97.12 91 ASN A N 1
ATOM 702 C CA . ASN A 1 91 ? -3.154 -13.336 16.729 1.00 97.12 91 ASN A CA 1
ATOM 703 C C . ASN A 1 91 ? -2.672 -14.399 15.748 1.00 97.12 91 ASN A C 1
ATOM 705 O O . ASN A 1 91 ? -2.991 -14.349 14.554 1.00 97.12 91 ASN A O 1
ATOM 709 N N . ASP A 1 92 ? -1.940 -15.381 16.252 1.00 96.88 92 ASP A N 1
ATOM 710 C CA . ASP A 1 92 ? -1.525 -16.533 15.467 1.00 96.88 92 ASP A CA 1
ATOM 711 C C . ASP A 1 92 ? -2.669 -17.543 15.240 1.00 96.88 92 ASP A C 1
ATOM 713 O O . ASP A 1 92 ? -3.832 -17.316 15.593 1.00 96.88 92 ASP A O 1
ATOM 717 N N . LEU A 1 93 ? -2.344 -18.679 14.617 1.00 95.62 93 LEU A N 1
ATOM 718 C CA . LEU A 1 93 ? -3.275 -19.786 14.372 1.00 95.62 93 LEU A CA 1
ATOM 719 C C . LEU A 1 93 ? -3.783 -20.481 15.652 1.00 95.62 93 LEU A C 1
ATOM 721 O O . LEU A 1 93 ? -4.806 -21.167 15.598 1.00 95.62 93 LEU A O 1
ATOM 725 N N . GLU A 1 94 ? -3.080 -20.347 16.779 1.00 97.00 94 GLU A N 1
ATOM 726 C CA . GLU A 1 94 ? -3.467 -20.901 18.085 1.00 97.00 94 GLU A CA 1
ATOM 727 C C . GLU A 1 94 ? -4.280 -19.895 18.923 1.00 97.00 94 GLU A C 1
ATOM 729 O O . GLU A 1 94 ? -4.952 -20.289 19.881 1.00 97.00 94 GLU A O 1
ATOM 734 N N . GLY A 1 95 ? -4.305 -18.626 18.502 1.00 95.81 95 GLY A N 1
ATOM 735 C CA . GLY A 1 95 ? -4.982 -17.519 19.169 1.00 95.81 95 GLY A CA 1
ATOM 736 C C . GLY A 1 95 ? -4.080 -16.731 20.122 1.00 95.81 95 GLY A C 1
ATOM 737 O O . GLY A 1 95 ? -4.598 -15.918 20.888 1.00 95.81 95 GLY A O 1
ATOM 738 N N . ASP A 1 96 ? -2.766 -16.955 20.089 1.00 96.31 96 ASP A N 1
ATOM 739 C CA . ASP A 1 96 ? -1.798 -16.195 20.876 1.00 96.31 96 ASP A CA 1
ATOM 740 C C . ASP A 1 96 ? -1.494 -14.847 20.203 1.00 96.31 96 ASP A C 1
ATOM 742 O O . ASP A 1 96 ? -1.419 -14.737 18.979 1.00 96.31 96 ASP A O 1
ATOM 746 N N . LEU A 1 97 ? -1.316 -13.799 21.013 1.00 95.25 97 LEU A N 1
ATOM 747 C CA . LEU A 1 97 ? -1.059 -12.441 20.529 1.00 95.25 97 LEU A CA 1
ATOM 748 C C . LEU A 1 97 ? 0.346 -12.336 19.915 1.00 95.25 97 LEU A C 1
ATOM 750 O O . LEU A 1 97 ? 1.343 -12.530 20.613 1.00 95.25 97 LEU A O 1
ATOM 754 N N . LEU A 1 98 ? 0.417 -11.969 18.635 1.00 93.56 98 LEU A N 1
ATOM 755 C CA . LEU A 1 98 ? 1.661 -11.709 17.905 1.00 93.56 98 LEU A CA 1
ATOM 756 C C . LEU A 1 98 ? 2.026 -10.225 17.903 1.00 93.56 98 LEU A C 1
ATOM 758 O O . LEU A 1 98 ? 3.186 -9.868 18.100 1.00 93.56 98 LEU A O 1
ATOM 762 N N . PHE A 1 99 ? 1.033 -9.372 17.656 1.00 92.25 99 PHE A N 1
ATOM 763 C CA . PHE A 1 99 ? 1.208 -7.935 17.492 1.00 92.25 99 PHE A CA 1
ATOM 764 C C . PHE A 1 99 ? -0.057 -7.195 17.930 1.00 92.25 99 PHE A C 1
ATOM 766 O O . PHE A 1 99 ? -1.173 -7.690 17.755 1.00 92.25 99 PHE A O 1
ATOM 773 N N . SER A 1 100 ? 0.122 -6.006 18.495 1.00 93.38 100 SER A N 1
ATOM 774 C CA . SER A 1 100 ? -0.973 -5.099 18.819 1.00 93.38 100 SER A CA 1
ATOM 775 C C . SER A 1 100 ? -0.609 -3.669 18.457 1.00 93.38 100 SER A C 1
ATOM 777 O O . SER A 1 100 ? 0.501 -3.220 18.744 1.00 93.38 100 SER A O 1
ATOM 779 N N . SER A 1 101 ? -1.567 -2.967 17.867 1.00 91.44 101 SER A N 1
ATOM 780 C CA . SER A 1 101 ? -1.436 -1.580 17.438 1.00 91.44 101 SER A CA 1
ATOM 781 C C . SER A 1 101 ? -2.644 -0.797 17.904 1.00 91.44 101 SER A C 1
ATOM 783 O O . SER A 1 101 ? -3.753 -1.324 17.991 1.00 91.44 101 SER A O 1
ATOM 785 N N . ALA A 1 102 ? -2.398 0.446 18.255 1.00 90.94 102 ALA A N 1
ATOM 786 C CA . ALA A 1 102 ? -3.419 1.370 18.671 1.00 90.94 102 ALA A CA 1
ATOM 787 C C . ALA A 1 102 ? -4.027 2.006 17.407 1.00 90.94 102 ALA A C 1
ATOM 789 O O . ALA A 1 102 ? -3.306 2.266 16.443 1.00 90.94 102 ALA A O 1
ATOM 790 N N . LEU A 1 103 ? -5.354 2.134 17.351 1.00 92.06 103 LEU A N 1
ATOM 791 C CA . LEU A 1 103 ? -6.043 2.721 16.206 1.00 92.06 103 LEU A CA 1
ATOM 792 C C . LEU A 1 103 ? -6.768 3.997 16.626 1.00 92.06 103 LEU A C 1
ATOM 794 O O . LEU A 1 103 ? -7.599 3.992 17.542 1.00 92.06 103 LEU A O 1
ATOM 798 N N . SER A 1 104 ? -6.537 5.055 15.855 1.00 89.81 104 SER A N 1
ATOM 799 C CA . SER A 1 104 ? -7.287 6.304 15.940 1.00 89.81 104 SER A CA 1
ATOM 800 C C . SER A 1 104 ? -8.483 6.276 14.994 1.00 89.81 104 SER A C 1
ATOM 802 O O . SER A 1 104 ? -8.354 5.903 13.825 1.00 89.81 104 SER A O 1
ATOM 804 N N . SER A 1 105 ? -9.656 6.678 15.486 1.00 91.50 105 SER A N 1
ATOM 805 C CA . SER A 1 105 ? -10.837 6.808 14.635 1.00 91.50 105 SER A CA 1
ATOM 806 C C . SER A 1 105 ? -10.643 7.935 13.617 1.00 91.50 105 SER A C 1
ATOM 808 O O . SER A 1 105 ? -10.312 9.069 13.956 1.00 91.50 105 SER A O 1
ATOM 810 N N . SER A 1 106 ? -10.917 7.630 12.355 1.00 90.25 106 SER A N 1
ATOM 811 C CA . SER A 1 106 ? -10.967 8.580 11.240 1.00 90.25 106 SER A CA 1
ATOM 812 C C . SER A 1 106 ? -12.296 9.345 11.164 1.00 90.25 106 SER A C 1
ATOM 814 O O . SER A 1 106 ? -12.453 10.254 10.349 1.00 90.25 106 SER A O 1
ATOM 816 N N . ARG A 1 107 ? -13.275 8.996 12.013 1.00 92.75 107 ARG A N 1
ATOM 817 C CA . ARG A 1 107 ? -14.592 9.651 12.055 1.00 92.75 107 ARG A CA 1
ATOM 818 C C . ARG A 1 107 ? -14.570 11.030 12.702 1.00 92.75 107 ARG A C 1
ATOM 820 O O . ARG A 1 107 ? -15.544 11.769 12.562 1.00 92.75 107 ARG A O 1
ATOM 827 N N . PHE A 1 108 ? -13.509 11.382 13.423 1.00 87.56 108 PHE A N 1
ATOM 828 C CA . PHE A 1 108 ? -13.385 12.682 14.074 1.00 87.56 108 PHE A CA 1
ATOM 829 C C . PHE A 1 108 ? -12.467 13.600 13.271 1.00 87.56 108 PHE A C 1
ATOM 831 O O . PHE A 1 108 ? -11.279 13.339 13.118 1.00 87.56 108 PHE A O 1
ATOM 838 N N . VAL A 1 109 ? -13.019 14.714 12.798 1.00 82.88 109 VAL A N 1
ATOM 839 C CA . VAL A 1 109 ? -12.259 15.797 12.173 1.00 82.88 109 VAL A CA 1
ATOM 840 C C . VAL A 1 109 ? -12.172 16.945 13.164 1.00 82.88 109 VAL A C 1
ATOM 842 O O . VAL A 1 109 ? -13.175 17.589 13.491 1.00 82.88 109 VAL A O 1
ATOM 845 N N . PHE A 1 110 ? -10.962 17.197 13.647 1.00 82.31 110 PHE A N 1
ATOM 846 C CA . PHE A 1 110 ? -10.652 18.370 14.449 1.00 82.31 110 PHE A CA 1
ATOM 847 C C . PHE A 1 110 ? -10.423 19.542 13.503 1.00 82.31 110 PHE A C 1
ATOM 849 O O . PHE A 1 110 ? -9.661 19.433 12.546 1.00 82.31 110 PHE A O 1
ATOM 856 N N . TYR A 1 111 ? -11.104 20.654 13.745 1.00 82.88 111 TYR A N 1
ATOM 857 C CA . TYR A 1 111 ? -10.838 21.889 13.024 1.00 82.88 111 TYR A CA 1
ATOM 858 C C . TYR A 1 111 ? -10.567 22.992 14.032 1.00 82.88 111 TYR A C 1
ATOM 860 O O . TYR A 1 111 ? -11.266 23.110 15.041 1.00 82.88 111 TYR A O 1
ATOM 868 N N . ASP A 1 112 ? -9.564 23.805 13.733 1.00 85.19 112 ASP A N 1
ATOM 869 C CA . ASP A 1 112 ? -9.276 25.017 14.478 1.00 85.19 112 ASP A CA 1
ATOM 870 C C . ASP A 1 112 ? -9.658 26.244 13.644 1.00 85.19 112 ASP A C 1
ATOM 872 O O . ASP A 1 112 ? -9.585 26.237 12.411 1.00 85.19 112 ASP A O 1
ATOM 876 N N . ASN A 1 113 ? -10.123 27.297 14.308 1.00 76.00 113 ASN A N 1
ATOM 877 C CA . ASN A 1 113 ? -10.491 28.543 13.656 1.00 76.00 113 ASN A CA 1
ATOM 878 C C . ASN A 1 113 ? -9.444 29.602 13.997 1.00 76.00 113 ASN A C 1
ATOM 880 O O . ASN A 1 113 ? -9.529 30.247 15.036 1.00 76.00 113 ASN A O 1
ATOM 884 N N . PHE A 1 114 ? -8.483 29.806 13.093 1.00 67.19 114 PHE A N 1
ATOM 885 C CA . PHE A 1 114 ? -7.367 30.749 13.249 1.00 67.19 114 PHE A CA 1
ATOM 886 C C . PHE A 1 114 ? -7.780 32.231 13.104 1.00 67.19 114 PHE A C 1
ATOM 888 O O . PHE A 1 114 ? -7.147 33.004 12.379 1.00 67.19 114 PHE A O 1
ATOM 895 N N . GLY A 1 115 ? -8.867 32.644 13.756 1.00 73.94 115 GLY A N 1
ATOM 896 C CA . GLY A 1 115 ? -9.238 34.051 13.867 1.00 73.94 115 GLY A CA 1
ATOM 897 C C . GLY A 1 115 ? -8.228 34.818 14.726 1.00 73.94 115 GLY A C 1
ATOM 898 O O . GLY A 1 115 ? -7.769 34.320 15.745 1.00 73.94 115 GLY A O 1
ATOM 899 N N . GLU A 1 116 ? -7.887 36.052 14.339 1.00 71.62 116 GLU A N 1
ATOM 900 C CA . GLU A 1 116 ? -7.015 36.932 15.146 1.00 71.62 116 GLU A CA 1
ATOM 901 C C . GLU A 1 116 ? -7.672 37.397 16.464 1.00 71.62 116 GLU A C 1
ATOM 903 O O . GLU A 1 116 ? -7.004 37.981 17.320 1.00 71.62 116 GLU A O 1
ATOM 908 N N . ASP A 1 117 ? -8.974 37.153 16.630 1.00 73.19 117 ASP A N 1
ATOM 909 C CA . ASP A 1 117 ? -9.708 37.436 17.857 1.00 73.19 117 ASP A CA 1
ATOM 910 C C . ASP A 1 117 ? -9.586 36.231 18.812 1.00 73.19 117 ASP A C 1
ATOM 912 O O . ASP A 1 117 ? -9.875 35.110 18.413 1.00 73.19 117 ASP A O 1
ATOM 916 N N . GLU A 1 118 ? -9.176 36.471 20.068 1.00 63.12 118 GLU A N 1
ATOM 917 C CA . GLU A 1 118 ? -8.814 35.483 21.120 1.00 63.12 118 GLU A CA 1
ATOM 918 C C . GLU A 1 118 ? -9.916 34.474 21.544 1.00 63.12 118 GLU A C 1
ATOM 920 O O . GLU A 1 118 ? -9.819 33.848 22.602 1.00 63.12 118 GLU A O 1
ATOM 925 N N . GLU A 1 119 ? -10.986 34.309 20.773 1.00 74.56 119 GLU A N 1
ATOM 926 C CA . GLU A 1 119 ? -11.977 33.262 20.996 1.00 74.56 119 GLU A CA 1
ATOM 927 C C . GLU A 1 119 ? -11.641 32.064 20.096 1.00 74.56 119 GLU A C 1
ATOM 929 O O . GLU A 1 119 ? -12.106 31.986 18.961 1.00 74.56 119 GLU A O 1
ATOM 934 N N . ASP A 1 120 ? -10.830 31.132 20.617 1.00 71.38 120 ASP A N 1
ATOM 935 C CA . ASP A 1 120 ? -10.626 29.790 20.044 1.00 71.38 120 ASP A CA 1
ATOM 936 C C . ASP A 1 120 ? -11.996 29.131 19.821 1.00 71.38 120 ASP A C 1
ATOM 938 O O . ASP A 1 120 ? -12.652 28.668 20.760 1.00 71.38 120 ASP A O 1
ATOM 942 N N . LEU A 1 121 ? -12.457 29.116 18.571 1.00 77.00 121 LEU A N 1
ATOM 943 C CA . LEU A 1 121 ? -13.706 28.468 18.155 1.00 77.00 121 LEU A CA 1
ATOM 944 C C . LEU A 1 121 ? -13.442 27.131 17.453 1.00 77.00 121 LEU A C 1
ATOM 946 O O . LEU A 1 121 ? -14.237 26.713 16.605 1.00 77.00 121 LEU A O 1
ATOM 950 N N . GLY A 1 122 ? -12.340 26.466 17.803 1.00 84.56 122 GLY A N 1
ATOM 951 C CA . GLY A 1 122 ? -12.083 25.098 17.378 1.00 84.56 122 GLY A CA 1
ATOM 952 C C . GLY A 1 122 ? -13.209 24.145 17.792 1.00 84.56 122 GLY A C 1
ATOM 953 O O . GLY A 1 122 ? -13.954 24.382 18.751 1.00 84.56 122 GLY A O 1
ATOM 954 N N . GLY A 1 123 ? -13.364 23.062 17.040 1.00 87.81 123 GLY A N 1
ATOM 955 C CA . GLY A 1 123 ? -14.418 22.080 17.252 1.00 87.81 123 GLY A CA 1
ATOM 956 C C . GLY A 1 123 ? -14.057 20.696 16.734 1.00 87.81 123 GLY A C 1
ATOM 957 O O . GLY A 1 123 ? -13.009 20.479 16.130 1.00 87.81 123 GLY A O 1
ATOM 958 N N . VAL A 1 124 ? -14.959 19.750 16.990 1.00 89.00 124 VAL A N 1
ATOM 959 C CA . VAL A 1 124 ? -14.858 18.366 16.517 1.00 89.00 124 VAL A CA 1
ATOM 960 C C . VAL A 1 124 ? -16.089 18.066 15.675 1.00 89.00 124 VAL A C 1
ATOM 962 O O . VAL A 1 124 ? -17.218 18.215 16.150 1.00 89.00 124 VAL A O 1
ATOM 965 N N . LEU A 1 125 ? -15.877 17.662 14.427 1.00 87.38 125 LEU A N 1
ATOM 966 C CA . LEU A 1 125 ? -16.913 17.098 13.570 1.00 87.38 125 LEU A CA 1
ATOM 967 C C . LEU A 1 125 ? -16.814 15.578 13.652 1.00 87.38 125 LEU A C 1
ATOM 969 O O . LEU A 1 125 ? -15.774 15.015 13.339 1.00 87.38 125 LEU A O 1
ATOM 973 N N . GLU A 1 126 ? -17.890 14.924 14.074 1.00 92.62 126 GLU A N 1
ATOM 974 C CA . GLU A 1 126 ? -18.000 13.464 14.053 1.00 92.62 126 GLU A CA 1
ATOM 975 C C . GLU A 1 126 ? -18.818 13.041 12.822 1.00 92.62 126 GLU A C 1
ATOM 977 O O . GLU A 1 126 ? -19.931 13.536 12.617 1.00 92.62 126 GLU A O 1
ATOM 982 N N . THR A 1 127 ? -18.289 12.132 12.006 1.00 92.75 127 THR A N 1
ATOM 983 C CA . THR A 1 127 ? -18.980 11.531 10.856 1.00 92.75 127 THR A CA 1
ATOM 984 C C . THR A 1 127 ? -19.630 10.197 11.236 1.00 92.75 127 THR A C 1
ATOM 986 O O . THR A 1 127 ? -19.278 9.568 12.234 1.00 92.75 127 THR A O 1
ATOM 989 N N . GLU A 1 128 ? -20.600 9.724 10.450 1.00 95.25 128 GLU A N 1
ATOM 990 C CA . GLU A 1 128 ? -21.224 8.406 10.680 1.00 95.25 128 GLU A CA 1
ATOM 991 C C . GLU A 1 128 ? -20.311 7.244 10.259 1.00 95.25 128 GLU A C 1
ATOM 993 O O . GLU A 1 128 ? -20.440 6.150 10.798 1.00 95.25 128 GLU A O 1
ATOM 998 N N . SER A 1 129 ? -19.366 7.487 9.347 1.00 94.88 129 SER A N 1
ATOM 999 C CA . SER A 1 129 ? -18.461 6.470 8.805 1.00 94.88 129 SER A CA 1
ATOM 1000 C C . SER A 1 129 ? -17.059 7.019 8.535 1.00 94.88 129 SER A C 1
ATOM 1002 O O . SER A 1 129 ? -16.903 8.221 8.293 1.00 94.88 129 SER A O 1
ATOM 1004 N N . GLY A 1 130 ? -16.060 6.138 8.536 1.00 92.06 130 GLY A N 1
ATOM 1005 C CA . GLY A 1 130 ? -14.654 6.462 8.291 1.00 92.06 130 GLY A CA 1
ATOM 1006 C C . GLY A 1 130 ? -13.848 5.268 7.762 1.00 92.06 130 GLY A C 1
ATOM 1007 O O . GLY A 1 130 ? -14.359 4.148 7.703 1.00 92.06 130 GLY A O 1
ATOM 1008 N N . ILE A 1 131 ? -12.603 5.522 7.355 1.00 93.19 131 ILE A N 1
ATOM 1009 C CA . ILE A 1 131 ? -11.623 4.508 6.949 1.00 93.19 131 ILE A CA 1
ATOM 1010 C C . ILE A 1 131 ? -10.344 4.733 7.754 1.00 93.19 131 ILE A C 1
ATOM 1012 O O . ILE A 1 131 ? -9.730 5.794 7.668 1.00 93.19 131 ILE A O 1
ATOM 1016 N N . ILE A 1 132 ? -9.930 3.713 8.499 1.00 94.31 132 ILE A N 1
ATOM 1017 C CA . ILE A 1 132 ? -8.698 3.696 9.282 1.00 94.31 132 ILE A CA 1
ATOM 1018 C C . ILE A 1 132 ? -7.647 2.902 8.491 1.00 94.31 132 ILE A C 1
ATOM 1020 O O . ILE A 1 132 ? -7.755 1.672 8.410 1.00 94.31 132 ILE A O 1
ATOM 1024 N N . PRO A 1 133 ? -6.644 3.559 7.883 1.00 92.06 133 PRO A N 1
ATOM 1025 C CA . PRO A 1 133 ? -5.517 2.863 7.284 1.00 92.06 133 PRO A CA 1
ATOM 1026 C C . PRO A 1 133 ? -4.571 2.379 8.388 1.00 92.06 133 PRO A C 1
ATOM 1028 O O . PRO A 1 133 ? -4.191 3.147 9.268 1.00 92.06 133 PRO A O 1
ATOM 1031 N N . VAL A 1 134 ? -4.160 1.114 8.337 1.00 93.50 134 VAL A N 1
ATOM 1032 C CA . VAL A 1 134 ? -3.160 0.571 9.264 1.00 93.50 134 VAL A CA 1
ATOM 1033 C C . VAL A 1 134 ? -2.150 -0.298 8.534 1.00 93.50 134 VAL A C 1
ATOM 1035 O O . VAL A 1 134 ? -2.495 -1.047 7.619 1.00 93.50 134 VAL A O 1
ATOM 1038 N N . ILE A 1 135 ? -0.892 -0.208 8.960 1.00 91.69 135 ILE A N 1
ATOM 1039 C CA . ILE A 1 135 ? 0.192 -1.058 8.478 1.00 91.69 135 ILE A CA 1
ATOM 1040 C C . ILE A 1 135 ? 0.539 -2.065 9.569 1.00 91.69 135 ILE A C 1
ATOM 1042 O O . ILE A 1 135 ? 0.890 -1.710 10.691 1.00 91.69 135 ILE A O 1
ATOM 1046 N N . VAL A 1 136 ? 0.449 -3.342 9.221 1.00 93.06 136 VAL A N 1
ATOM 1047 C CA . VAL A 1 136 ? 0.715 -4.462 10.120 1.00 93.06 136 VAL A CA 1
ATOM 1048 C C . VAL A 1 136 ? 1.987 -5.172 9.667 1.00 93.06 136 VAL A C 1
ATOM 1050 O O . VAL A 1 136 ? 2.091 -5.509 8.488 1.00 93.06 136 VAL A O 1
ATOM 1053 N N . PRO A 1 137 ? 2.959 -5.448 10.553 1.00 91.88 137 PRO A N 1
ATOM 1054 C CA . PRO A 1 137 ? 4.111 -6.256 10.181 1.00 91.88 137 PRO A CA 1
ATOM 1055 C C . PRO A 1 137 ? 3.660 -7.664 9.787 1.00 91.88 137 PRO A C 1
ATOM 1057 O O . PRO A 1 137 ? 2.873 -8.302 10.490 1.00 91.88 137 PRO A O 1
ATOM 1060 N N . TYR A 1 138 ? 4.174 -8.173 8.669 1.00 91.75 138 TYR A N 1
ATOM 1061 C CA . TYR A 1 138 ? 3.941 -9.563 8.305 1.00 91.75 138 TYR A CA 1
ATOM 1062 C C . TYR A 1 138 ? 4.678 -10.471 9.290 1.00 91.75 138 TYR A C 1
ATOM 1064 O O . TYR A 1 138 ? 5.894 -10.374 9.469 1.00 91.75 138 TYR A O 1
ATOM 1072 N N . ILE A 1 139 ? 3.938 -11.384 9.911 1.00 91.31 139 ILE A N 1
ATOM 1073 C CA . ILE A 1 139 ? 4.472 -12.387 10.827 1.00 91.31 139 ILE A CA 1
ATOM 1074 C C . ILE A 1 139 ? 4.022 -13.748 10.306 1.00 91.31 139 ILE A C 1
ATOM 1076 O O . ILE A 1 139 ? 2.868 -13.933 9.919 1.00 91.31 139 ILE A O 1
ATOM 1080 N N . GLU A 1 140 ? 4.929 -14.723 10.270 1.00 87.88 140 GLU A N 1
ATOM 1081 C CA . GLU A 1 140 ? 4.539 -16.083 9.906 1.00 87.88 140 GLU A CA 1
ATOM 1082 C C . GLU A 1 140 ? 3.451 -16.591 10.865 1.00 87.88 140 GLU A C 1
ATOM 1084 O O . GLU A 1 140 ? 3.567 -16.450 12.082 1.00 87.88 140 GLU A O 1
ATOM 1089 N N . ASN A 1 141 ? 2.433 -17.258 10.317 1.00 92.31 141 ASN A N 1
ATOM 1090 C CA . ASN A 1 141 ? 1.314 -17.848 11.062 1.00 92.31 141 ASN A CA 1
ATOM 1091 C C . ASN A 1 141 ? 0.278 -16.859 11.620 1.00 92.31 141 ASN A C 1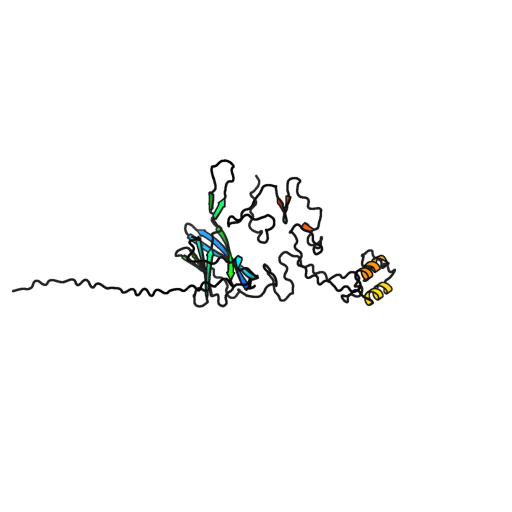
ATOM 1093 O O . ASN A 1 141 ? -0.389 -17.207 12.594 1.00 92.31 141 ASN A O 1
ATOM 1097 N N . ILE A 1 142 ? 0.079 -15.682 11.010 1.00 95.12 142 ILE A N 1
ATOM 1098 C CA . ILE A 1 142 ? -1.115 -14.866 11.299 1.00 95.12 142 ILE A CA 1
ATOM 1099 C C . ILE A 1 142 ? -2.366 -15.739 11.121 1.00 95.12 142 ILE A C 1
ATOM 1101 O O . ILE A 1 142 ? -2.592 -16.322 10.060 1.00 95.12 142 ILE A O 1
ATOM 1105 N N . GLY A 1 143 ? -3.166 -15.843 12.181 1.00 96.69 143 GLY A N 1
ATOM 1106 C CA . GLY A 1 143 ? -4.414 -16.597 12.192 1.00 96.69 143 GLY A CA 1
ATOM 1107 C C . GLY A 1 143 ? -5.650 -15.710 12.175 1.00 96.69 143 GLY A C 1
ATOM 1108 O O . GLY A 1 143 ? -6.624 -16.049 11.508 1.00 96.69 143 GLY A O 1
ATOM 1109 N N . SER A 1 144 ? -5.624 -14.574 12.875 1.00 97.12 144 SER A N 1
ATOM 1110 C CA . SER A 1 144 ? -6.720 -13.596 12.845 1.00 97.12 144 SER A CA 1
ATOM 1111 C C . SER A 1 144 ? -6.227 -12.180 13.116 1.00 97.12 144 SER A C 1
ATOM 1113 O O . SER A 1 144 ? -5.258 -11.983 13.851 1.00 97.12 144 SER A O 1
ATOM 1115 N N . ILE A 1 145 ? -6.925 -11.200 12.542 1.00 97.31 145 ILE A N 1
ATOM 1116 C CA . ILE A 1 145 ? -6.731 -9.776 12.821 1.00 97.31 145 ILE A CA 1
ATOM 1117 C C . ILE A 1 145 ? -8.063 -9.225 13.315 1.00 97.31 145 ILE A C 1
ATOM 1119 O O . ILE A 1 145 ? -9.094 -9.375 12.655 1.00 97.31 145 ILE A O 1
ATOM 1123 N N . ARG A 1 146 ? -8.046 -8.643 14.511 1.00 98.00 146 ARG A N 1
ATOM 1124 C CA . ARG A 1 146 ? -9.245 -8.255 15.248 1.00 98.00 146 ARG A CA 1
ATOM 1125 C C . ARG A 1 146 ? -9.110 -6.861 15.820 1.00 98.00 146 ARG A C 1
ATOM 1127 O O . ARG A 1 146 ? -8.001 -6.410 16.081 1.00 98.00 146 ARG A O 1
ATOM 1134 N N . ILE A 1 147 ? -10.240 -6.209 16.043 1.00 97.38 147 ILE A N 1
ATOM 1135 C CA . ILE A 1 147 ? -10.308 -4.900 16.690 1.00 97.38 147 ILE A CA 1
ATOM 1136 C C . ILE A 1 147 ? -11.056 -5.051 18.005 1.00 97.38 147 ILE A C 1
ATOM 1138 O O . ILE A 1 147 ? -12.187 -5.540 18.026 1.00 97.38 147 ILE A O 1
ATOM 1142 N N . GLU A 1 148 ? -10.428 -4.623 19.093 1.00 95.81 148 GLU A N 1
ATOM 1143 C CA . GLU A 1 148 ? -11.056 -4.466 20.399 1.00 95.81 148 GLU A CA 1
ATOM 1144 C C . GLU A 1 148 ? -11.531 -3.019 20.569 1.00 95.81 148 GLU A C 1
ATOM 1146 O O . GLU A 1 148 ? -10.754 -2.071 20.465 1.00 95.81 148 GLU A O 1
ATOM 1151 N N . ASN A 1 149 ? -12.823 -2.863 20.854 1.00 93.94 149 ASN A N 1
ATOM 1152 C CA . ASN A 1 149 ? -13.470 -1.610 21.223 1.00 93.94 149 ASN A CA 1
ATOM 1153 C C . ASN A 1 149 ? -14.209 -1.833 22.553 1.00 93.94 149 ASN A C 1
ATOM 1155 O O . ASN A 1 149 ? -15.346 -2.318 22.598 1.00 93.94 149 ASN A O 1
ATOM 1159 N N . GLY A 1 150 ? -13.522 -1.553 23.661 1.00 89.94 150 GLY A N 1
ATOM 1160 C CA . GLY A 1 150 ? -14.022 -1.834 25.006 1.00 89.94 150 GLY A CA 1
ATOM 1161 C C . GLY A 1 150 ? -14.201 -3.335 25.264 1.00 89.94 150 GLY A C 1
ATOM 1162 O O . GLY A 1 150 ? -13.228 -4.073 25.355 1.00 89.94 150 GLY A O 1
ATOM 1163 N N . GLU A 1 151 ? -15.448 -3.786 25.431 1.00 91.25 151 GLU A N 1
ATOM 1164 C CA . GLU A 1 151 ? -15.786 -5.209 25.638 1.00 91.25 151 GLU A CA 1
ATOM 1165 C C . GLU A 1 151 ? -16.144 -5.942 24.333 1.00 91.25 151 GLU A C 1
ATOM 1167 O O . GLU A 1 151 ? -16.409 -7.147 24.352 1.00 91.25 151 GLU A O 1
ATOM 1172 N N . VAL A 1 152 ? -16.201 -5.221 23.209 1.00 93.62 152 VAL A N 1
ATOM 1173 C CA . VAL A 1 152 ? -16.576 -5.771 21.906 1.00 93.62 152 VAL A CA 1
ATOM 1174 C C . VAL A 1 152 ? -15.318 -6.063 21.102 1.00 93.62 152 VAL A C 1
ATOM 1176 O O . VAL A 1 152 ? -14.461 -5.202 20.931 1.00 93.62 152 VAL A O 1
ATOM 1179 N N . GLU A 1 153 ? -15.238 -7.280 20.575 1.00 96.62 153 GLU A N 1
ATOM 1180 C CA . GLU A 1 153 ? -14.161 -7.730 19.699 1.00 96.62 153 GLU A CA 1
ATOM 1181 C C . GLU A 1 153 ? -14.749 -8.039 18.319 1.00 96.62 153 GLU A C 1
ATOM 1183 O O . GLU A 1 153 ? -15.717 -8.796 18.203 1.00 96.62 153 GLU A O 1
ATOM 1188 N N . THR A 1 154 ? -14.177 -7.441 17.276 1.00 97.94 154 THR A N 1
ATOM 1189 C CA . THR A 1 154 ? -14.610 -7.628 15.886 1.00 97.94 154 THR A CA 1
ATOM 1190 C C . THR A 1 154 ? -13.510 -8.312 15.093 1.00 97.94 154 THR A C 1
ATOM 1192 O O . THR A 1 154 ? -12.399 -7.799 15.008 1.00 97.94 154 THR A O 1
ATOM 1195 N N . ASP A 1 155 ? -13.817 -9.465 14.499 1.00 97.88 155 ASP A N 1
ATOM 1196 C CA . ASP A 1 155 ? -12.912 -10.140 13.568 1.00 97.88 155 ASP A CA 1
ATOM 1197 C C . ASP A 1 155 ? -13.050 -9.518 12.175 1.00 97.88 155 ASP A C 1
ATOM 1199 O O . ASP A 1 155 ? -14.152 -9.475 11.619 1.00 97.88 155 ASP A O 1
ATOM 1203 N N . LEU A 1 156 ? -11.940 -9.038 11.614 1.00 97.88 156 LEU A N 1
ATOM 1204 C CA . LEU A 1 156 ? -11.927 -8.409 10.294 1.00 97.88 156 LEU A CA 1
ATOM 1205 C C . LEU A 1 156 ? -12.079 -9.428 9.156 1.00 97.88 156 LEU A C 1
ATOM 1207 O O . LEU A 1 156 ? -12.301 -9.030 8.016 1.00 97.88 156 LEU A O 1
ATOM 1211 N N . ASN A 1 157 ? -12.006 -10.734 9.449 1.00 96.81 157 ASN A N 1
ATOM 1212 C CA . ASN A 1 157 ? -12.067 -11.817 8.463 1.00 96.81 157 ASN A CA 1
ATOM 1213 C C . ASN A 1 157 ? -11.029 -11.659 7.336 1.00 96.81 157 ASN A C 1
ATOM 1215 O O . ASN A 1 157 ? -11.297 -12.014 6.187 1.00 96.81 157 ASN A O 1
ATOM 1219 N N . VAL A 1 158 ? -9.848 -11.130 7.673 1.00 95.06 158 VAL A N 1
ATOM 1220 C CA . VAL A 1 158 ? -8.701 -11.010 6.762 1.00 95.06 158 VAL A CA 1
ATOM 1221 C C . VAL A 1 158 ? -8.390 -12.382 6.173 1.00 95.06 158 VAL A C 1
ATOM 1223 O O . VAL A 1 158 ? -8.274 -13.374 6.902 1.00 95.06 158 VAL A O 1
ATOM 1226 N N . ASN A 1 159 ? -8.256 -12.461 4.848 1.00 92.06 159 ASN A N 1
ATOM 1227 C CA . ASN A 1 159 ? -7.939 -13.719 4.190 1.00 92.06 159 ASN A CA 1
ATOM 1228 C C . ASN A 1 159 ? -6.446 -14.012 4.339 1.00 92.06 159 ASN A C 1
ATOM 1230 O O . ASN A 1 159 ? -5.634 -13.685 3.475 1.00 92.06 159 ASN A O 1
ATOM 1234 N N . VAL A 1 160 ? -6.087 -14.662 5.445 1.00 91.00 160 VAL A N 1
ATOM 1235 C CA . VAL A 1 160 ? -4.689 -14.972 5.774 1.00 91.00 160 VAL A CA 1
ATOM 1236 C C . VAL A 1 160 ? -3.985 -15.838 4.725 1.00 91.00 160 VAL A C 1
ATOM 1238 O O . VAL A 1 160 ? -2.764 -15.816 4.642 1.00 91.00 160 VAL A O 1
ATOM 1241 N N . GLY A 1 161 ? -4.735 -16.580 3.900 1.00 90.94 161 GLY A N 1
ATOM 1242 C CA . GLY A 1 161 ? -4.177 -17.375 2.802 1.00 90.94 161 GLY A CA 1
ATOM 1243 C C . GLY A 1 161 ? -3.805 -16.562 1.557 1.00 90.94 161 GLY A C 1
ATOM 1244 O O . GLY A 1 161 ? -3.079 -17.072 0.710 1.00 90.94 161 GLY A O 1
ATOM 1245 N N . GLU A 1 162 ? -4.300 -15.327 1.443 1.00 90.00 162 GLU A N 1
ATOM 1246 C CA . GLU A 1 162 ? -3.949 -14.368 0.382 1.00 90.00 162 GLU A CA 1
ATOM 1247 C C . GLU A 1 162 ? -2.848 -13.393 0.817 1.00 90.00 162 GLU A C 1
ATOM 1249 O O . GLU A 1 162 ? -2.337 -12.624 0.001 1.00 90.00 162 GLU A O 1
ATOM 1254 N N . ILE A 1 163 ? -2.456 -13.430 2.094 1.00 88.00 163 ILE A N 1
ATOM 1255 C CA . ILE A 1 163 ? -1.297 -12.688 2.573 1.00 88.00 163 ILE A CA 1
ATOM 1256 C C . ILE A 1 163 ? -0.050 -13.399 2.054 1.00 88.00 163 ILE A C 1
ATOM 1258 O O . ILE A 1 163 ? 0.294 -14.498 2.496 1.00 88.00 163 ILE A O 1
ATOM 1262 N N . ILE A 1 164 ? 0.627 -12.764 1.107 1.00 85.25 164 ILE A N 1
ATOM 1263 C CA . ILE A 1 164 ? 1.831 -13.290 0.484 1.00 85.25 164 ILE A CA 1
ATOM 1264 C C . ILE A 1 164 ? 2.948 -12.292 0.763 1.00 85.25 164 ILE A C 1
ATOM 1266 O O . ILE A 1 164 ? 2.915 -11.156 0.299 1.00 85.25 164 ILE A O 1
ATOM 1270 N N . CYS A 1 165 ? 3.941 -12.728 1.536 1.00 79.88 165 CYS A N 1
ATOM 1271 C CA . CYS A 1 165 ? 5.191 -11.995 1.705 1.00 79.88 165 CYS A CA 1
ATOM 1272 C C . CYS A 1 165 ? 6.102 -12.299 0.515 1.00 79.88 165 CYS A C 1
ATOM 1274 O O . CYS A 1 165 ? 7.034 -13.100 0.593 1.00 79.88 165 CYS A O 1
ATOM 1276 N N . GLU A 1 166 ? 5.779 -11.689 -0.616 1.00 73.75 166 GLU A N 1
ATOM 1277 C CA . GLU A 1 166 ? 6.660 -11.628 -1.770 1.00 73.75 166 GLU A CA 1
ATOM 1278 C C . GLU A 1 166 ? 7.262 -10.231 -1.821 1.00 73.75 166 GLU A C 1
ATOM 1280 O O . GLU A 1 166 ? 6.578 -9.234 -1.593 1.00 73.75 166 GLU A O 1
ATOM 1285 N N . ARG A 1 167 ? 8.573 -10.162 -2.075 1.00 64.19 167 ARG A N 1
ATOM 1286 C CA . ARG A 1 167 ? 9.236 -8.894 -2.357 1.00 64.19 167 ARG A CA 1
ATOM 1287 C C . ARG A 1 167 ? 8.680 -8.408 -3.681 1.00 64.19 167 ARG A C 1
ATOM 1289 O O . ARG A 1 167 ? 9.140 -8.835 -4.735 1.00 64.19 167 ARG A O 1
ATOM 1296 N N . THR A 1 168 ? 7.663 -7.566 -3.598 1.00 54.06 168 THR A N 1
ATOM 1297 C CA . THR A 1 168 ? 6.976 -7.025 -4.759 1.00 54.06 168 THR A CA 1
ATOM 1298 C C . THR A 1 168 ? 7.960 -6.238 -5.610 1.00 54.06 168 THR A C 1
ATOM 1300 O O . THR A 1 168 ? 7.945 -6.401 -6.825 1.00 54.06 168 THR A O 1
ATOM 1303 N N . CYS A 1 169 ? 8.879 -5.497 -4.969 1.00 51.47 169 CYS A N 1
ATOM 1304 C CA . CYS A 1 169 ? 9.802 -4.572 -5.616 1.00 51.47 169 CYS A CA 1
ATOM 1305 C C . CYS A 1 169 ? 11.047 -4.208 -4.750 1.00 51.47 169 CYS A C 1
ATOM 1307 O O . CYS A 1 169 ? 11.152 -4.643 -3.599 1.00 51.47 169 CYS A O 1
ATOM 1309 N N . MET A 1 170 ? 12.055 -3.510 -5.309 1.00 52.22 170 MET A N 1
ATOM 1310 C CA . MET A 1 170 ? 13.374 -3.300 -4.664 1.00 52.22 170 MET A CA 1
ATOM 1311 C C . MET A 1 170 ? 13.501 -2.006 -3.841 1.00 52.22 170 MET A C 1
ATOM 1313 O O . MET A 1 170 ? 14.500 -1.882 -3.130 1.00 52.22 170 MET A O 1
ATOM 1317 N N . ALA A 1 171 ? 12.544 -1.079 -3.913 1.00 46.91 171 ALA A N 1
ATOM 1318 C CA . ALA A 1 171 ? 12.520 0.160 -3.139 1.00 46.91 171 ALA A CA 1
ATOM 1319 C C . ALA A 1 171 ? 11.254 0.298 -2.270 1.00 46.91 171 ALA A C 1
ATOM 1321 O O . ALA A 1 171 ? 10.232 -0.358 -2.470 1.00 46.91 171 ALA A O 1
ATOM 1322 N N . GLU A 1 172 ? 11.358 1.145 -1.246 1.00 43.22 172 GLU A N 1
ATOM 1323 C CA . GLU A 1 172 ? 10.305 1.434 -0.271 1.00 43.22 172 GLU A CA 1
ATOM 1324 C C . GLU A 1 172 ? 9.094 2.099 -0.945 1.00 43.22 172 GLU A C 1
ATOM 1326 O O . GLU A 1 172 ? 9.261 3.023 -1.736 1.00 43.22 172 GLU A O 1
ATOM 1331 N N . GLY A 1 173 ? 7.877 1.633 -0.644 1.00 47.75 173 GLY A N 1
ATOM 1332 C CA . GLY A 1 173 ? 6.653 2.152 -1.266 1.00 47.75 173 GLY A CA 1
ATOM 1333 C C . GLY A 1 173 ? 6.171 1.377 -2.491 1.00 47.75 173 GLY A C 1
ATOM 1334 O O . GLY A 1 173 ? 5.046 1.605 -2.907 1.00 47.75 173 GLY A O 1
ATOM 1335 N N . GLU A 1 174 ? 6.968 0.464 -3.059 1.00 49.88 174 GLU A N 1
ATOM 1336 C CA . GLU A 1 174 ? 6.690 -0.168 -4.357 1.00 49.88 174 GLU A CA 1
ATOM 1337 C C . GLU A 1 174 ? 5.774 -1.428 -4.294 1.00 49.88 174 GLU A C 1
ATOM 1339 O O . GLU A 1 174 ? 5.874 -2.275 -3.402 1.00 49.88 174 GLU A O 1
ATOM 1344 N N . THR A 1 175 ? 4.908 -1.604 -5.299 1.00 45.97 175 THR A N 1
ATOM 1345 C CA . THR A 1 175 ? 3.911 -2.677 -5.449 1.00 45.97 175 THR A CA 1
ATOM 1346 C C . THR A 1 175 ? 4.021 -3.223 -6.878 1.00 45.97 175 THR A C 1
ATOM 1348 O O . THR A 1 175 ? 4.221 -2.470 -7.831 1.00 45.97 175 THR A O 1
ATOM 1351 N N . GLY A 1 176 ? 3.994 -4.548 -7.043 1.00 49.69 176 GLY A N 1
ATOM 1352 C CA . GLY A 1 176 ? 4.356 -5.216 -8.302 1.00 49.69 176 GLY A CA 1
ATOM 1353 C C . GLY A 1 176 ? 4.803 -6.666 -8.097 1.00 49.69 176 GLY A C 1
ATOM 1354 O O . GLY A 1 176 ? 4.798 -7.157 -6.975 1.00 49.69 176 GLY A O 1
ATOM 1355 N N . SER A 1 177 ? 5.155 -7.377 -9.171 1.00 46.47 177 SER A N 1
ATOM 1356 C CA . SER A 1 177 ? 5.776 -8.710 -9.087 1.00 46.47 177 SER A CA 1
ATOM 1357 C C . SER A 1 177 ? 7.240 -8.624 -9.507 1.00 46.47 177 SER A C 1
ATOM 1359 O O . SER A 1 177 ? 7.551 -8.032 -10.543 1.00 46.47 177 SER A O 1
ATOM 1361 N N . SER A 1 178 ? 8.132 -9.271 -8.749 1.00 47.03 178 SER A N 1
ATOM 1362 C CA . SER A 1 178 ? 9.561 -9.354 -9.076 1.00 47.03 178 SER A CA 1
ATOM 1363 C C . SER A 1 178 ? 9.852 -10.083 -10.389 1.00 47.03 178 SER A C 1
ATOM 1365 O O . SER A 1 178 ? 10.962 -9.990 -10.910 1.00 47.03 178 SER A O 1
ATOM 1367 N N . ASP A 1 179 ? 8.877 -10.833 -10.903 1.00 50.38 179 ASP A N 1
ATOM 1368 C CA . ASP A 1 179 ? 9.076 -11.775 -12.000 1.00 50.38 179 ASP A CA 1
ATOM 1369 C C . ASP A 1 179 ? 9.230 -11.081 -13.367 1.00 50.38 179 ASP A C 1
ATOM 1371 O O . ASP A 1 179 ? 9.757 -11.696 -14.294 1.00 50.38 179 ASP A O 1
ATOM 1375 N N . ASP A 1 180 ? 8.845 -9.800 -13.474 1.00 49.84 180 ASP A N 1
ATOM 1376 C CA . ASP A 1 180 ? 8.791 -9.045 -14.738 1.00 49.84 180 ASP A CA 1
ATOM 1377 C C . ASP A 1 180 ? 9.755 -7.831 -14.817 1.00 49.84 180 ASP A C 1
ATOM 1379 O O . ASP A 1 180 ? 9.642 -7.015 -15.733 1.00 49.84 180 ASP A O 1
ATOM 1383 N N . GLU A 1 181 ? 10.719 -7.690 -13.892 1.00 49.56 181 GLU A N 1
ATOM 1384 C CA . GLU A 1 181 ? 11.723 -6.593 -13.862 1.00 49.56 181 GLU A CA 1
ATOM 1385 C C . GLU A 1 181 ? 11.149 -5.153 -13.896 1.00 49.56 181 GLU A C 1
ATOM 1387 O O . GLU A 1 181 ? 11.890 -4.194 -14.108 1.00 49.56 181 GLU A O 1
ATOM 1392 N N . SER A 1 182 ? 9.846 -4.948 -13.681 1.00 50.97 182 SER A N 1
ATOM 1393 C CA . SER A 1 182 ? 9.223 -3.620 -13.750 1.00 50.97 182 SER A CA 1
ATOM 1394 C C . SER A 1 182 ? 8.469 -3.277 -12.473 1.00 50.97 182 SER A C 1
ATOM 1396 O O . SER A 1 182 ? 7.299 -3.622 -12.316 1.00 50.97 182 SER A O 1
ATOM 1398 N N . CYS A 1 183 ? 9.156 -2.554 -11.596 1.00 50.81 183 CYS A N 1
ATOM 1399 C CA . CYS A 1 183 ? 8.605 -1.930 -10.405 1.00 50.81 183 CYS A CA 1
ATOM 1400 C C . CYS A 1 183 ? 8.649 -0.416 -10.582 1.00 50.81 183 CYS A C 1
ATOM 1402 O O . CYS A 1 183 ? 9.706 0.192 -10.478 1.00 50.81 183 CYS A O 1
ATOM 1404 N N . CYS A 1 184 ? 7.509 0.172 -10.937 1.00 50.06 184 CYS A N 1
ATOM 1405 C CA . CYS A 1 184 ? 7.348 1.606 -11.163 1.00 50.06 184 CYS A CA 1
ATOM 1406 C C . CYS A 1 184 ? 5.934 1.998 -10.691 1.00 50.06 184 CYS A C 1
ATOM 1408 O O . CYS A 1 184 ? 4.981 1.821 -11.449 1.00 50.06 184 CYS A O 1
ATOM 1410 N N . ILE A 1 185 ? 5.750 2.481 -9.452 1.00 44.56 185 ILE A N 1
ATOM 1411 C CA . ILE A 1 185 ? 4.427 2.977 -9.006 1.00 44.56 185 ILE A CA 1
ATOM 1412 C C . ILE A 1 185 ? 4.267 4.455 -9.348 1.00 44.56 185 ILE A C 1
ATOM 1414 O O . ILE A 1 185 ? 4.867 5.289 -8.687 1.00 44.56 185 ILE A O 1
ATOM 1418 N N . GLY A 1 186 ? 3.379 4.803 -10.280 1.00 40.12 186 GLY A N 1
ATOM 1419 C CA . GL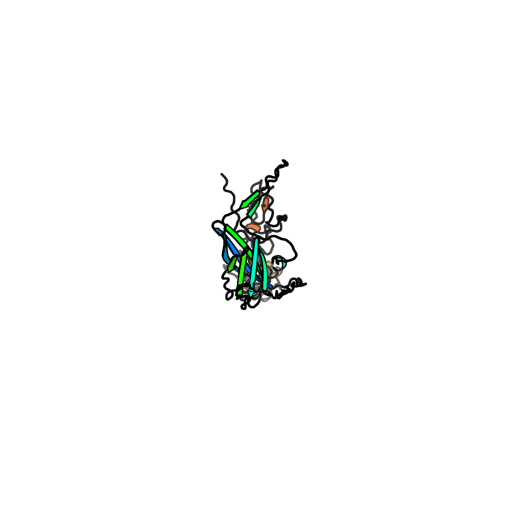Y A 1 186 ? 3.123 6.207 -10.653 1.00 40.12 186 GLY A CA 1
ATOM 1420 C C . GLY A 1 186 ? 4.122 6.756 -11.674 1.00 40.12 186 GLY A C 1
ATOM 1421 O O . GLY A 1 186 ? 3.916 7.826 -12.231 1.00 40.12 186 GLY A O 1
ATOM 1422 N N . PHE A 1 187 ? 5.140 5.959 -11.989 1.00 43.41 187 PHE A N 1
ATOM 1423 C CA . PHE A 1 187 ? 6.147 6.233 -12.995 1.00 43.41 187 PHE A CA 1
ATOM 1424 C C . PHE A 1 187 ? 5.787 5.423 -14.244 1.00 43.41 187 PHE A C 1
ATOM 1426 O O . PHE A 1 187 ? 5.505 4.222 -14.164 1.00 43.41 187 PHE A O 1
ATOM 1433 N N . ILE A 1 188 ? 5.767 6.059 -15.414 1.00 43.06 188 ILE A N 1
ATOM 1434 C CA . ILE A 1 188 ? 5.517 5.346 -16.668 1.00 43.06 188 ILE A CA 1
ATOM 1435 C C . ILE A 1 188 ? 6.775 4.550 -17.004 1.00 43.06 188 ILE A C 1
ATOM 1437 O O . ILE A 1 188 ? 7.876 5.097 -17.056 1.00 43.06 188 ILE A O 1
ATOM 1441 N N . LYS A 1 189 ? 6.618 3.247 -17.270 1.00 44.25 189 LYS A N 1
ATOM 1442 C CA . LYS A 1 189 ? 7.678 2.453 -17.894 1.00 44.25 189 LYS A CA 1
ATOM 1443 C C . LYS A 1 189 ? 7.983 3.094 -19.246 1.00 44.25 189 LYS A C 1
ATOM 1445 O O . LYS A 1 189 ? 7.206 2.911 -20.185 1.00 44.25 189 LYS A O 1
ATOM 1450 N N . SER A 1 190 ? 9.107 3.798 -19.361 1.00 47.34 190 SER A N 1
ATOM 1451 C CA . SER A 1 190 ? 9.657 4.176 -20.663 1.00 47.34 190 SER A CA 1
ATOM 1452 C C . SER A 1 190 ? 10.205 2.910 -21.327 1.00 47.34 190 SER A C 1
ATOM 1454 O O . SER A 1 190 ? 11.386 2.587 -21.298 1.00 47.34 190 SER A O 1
ATOM 1456 N N . GLY A 1 191 ? 9.279 2.090 -21.824 1.00 45.81 191 GLY A N 1
ATOM 1457 C CA . GLY A 1 191 ? 9.531 0.825 -22.500 1.00 45.81 191 GLY A CA 1
ATOM 1458 C C . GLY A 1 191 ? 9.815 1.018 -23.982 1.00 45.81 191 GLY A C 1
ATOM 1459 O O . GLY A 1 191 ? 9.277 0.269 -24.797 1.00 45.81 191 GLY A O 1
ATOM 1460 N N . GLY A 1 192 ? 10.619 2.018 -24.340 1.00 51.16 192 GLY A N 1
ATOM 1461 C CA . GLY A 1 192 ? 11.296 1.991 -25.629 1.00 51.16 192 GLY A CA 1
ATOM 1462 C C . GLY A 1 192 ? 12.353 0.891 -25.593 1.00 51.16 192 GLY A C 1
ATOM 1463 O O . GLY A 1 192 ? 13.046 0.741 -24.584 1.00 51.16 192 GLY A O 1
ATOM 1464 N N . GLU A 1 193 ? 12.508 0.118 -26.674 1.00 56.81 193 GLU A N 1
ATOM 1465 C CA . GLU A 1 193 ? 13.826 -0.481 -26.922 1.00 56.81 193 GLU A CA 1
ATOM 1466 C C . GLU A 1 193 ? 14.834 0.664 -26.778 1.00 56.81 193 GLU A C 1
ATOM 1468 O O . GLU A 1 193 ? 14.579 1.720 -27.361 1.00 56.81 193 GLU A O 1
ATOM 1473 N N . PRO A 1 194 ? 15.878 0.544 -25.941 1.00 59.72 194 PRO A N 1
ATOM 1474 C CA . PRO A 1 194 ? 16.777 1.658 -25.698 1.00 59.72 194 PRO A CA 1
ATOM 1475 C C . PRO A 1 194 ? 17.333 2.137 -27.036 1.00 59.72 194 PRO A C 1
ATOM 1477 O O . PRO A 1 194 ? 18.146 1.455 -27.654 1.00 59.72 194 PRO A O 1
ATOM 1480 N N . ILE A 1 195 ? 16.848 3.292 -27.501 1.00 66.56 195 ILE A N 1
ATOM 1481 C CA . ILE A 1 195 ? 17.265 3.866 -28.774 1.00 66.56 195 ILE A CA 1
ATOM 1482 C C . ILE A 1 195 ? 18.637 4.473 -28.522 1.00 66.56 195 ILE A C 1
ATOM 1484 O O . ILE A 1 195 ? 18.773 5.592 -28.026 1.00 66.56 195 ILE A O 1
ATOM 1488 N N . LEU A 1 196 ? 19.673 3.701 -28.820 1.00 84.62 196 LEU A N 1
ATOM 1489 C CA . LEU A 1 196 ? 21.035 4.191 -28.819 1.00 84.62 196 LEU A CA 1
ATOM 1490 C C . LEU A 1 196 ? 21.293 4.868 -30.169 1.00 84.62 196 LEU A C 1
ATOM 1492 O O . LEU A 1 196 ? 21.631 4.212 -31.147 1.00 84.62 196 LEU A O 1
ATOM 1496 N N . LEU A 1 197 ? 21.105 6.189 -30.249 1.00 89.69 197 LEU A N 1
ATOM 1497 C CA . LEU A 1 197 ? 21.372 6.938 -31.484 1.00 89.69 197 LEU A CA 1
ATOM 1498 C C . LEU A 1 197 ? 22.811 6.685 -31.960 1.00 89.69 197 LEU A C 1
ATOM 1500 O O . LEU A 1 197 ? 23.769 6.929 -31.225 1.00 89.69 197 LEU A O 1
ATOM 1504 N N . GLY A 1 198 ? 22.959 6.212 -33.196 1.00 92.19 198 GLY A N 1
ATOM 1505 C CA . GLY A 1 198 ? 24.233 5.737 -33.736 1.00 92.19 198 GLY A CA 1
ATOM 1506 C C . GLY A 1 198 ? 24.366 4.212 -33.833 1.00 92.19 198 GLY A C 1
ATOM 1507 O O . GLY A 1 198 ? 25.298 3.770 -34.495 1.00 92.19 198 GLY A O 1
ATOM 1508 N N . ASP A 1 199 ? 23.461 3.431 -33.237 1.00 94.69 199 ASP A N 1
ATOM 1509 C CA . ASP A 1 199 ? 23.378 1.963 -33.351 1.00 94.69 199 ASP A CA 1
ATOM 1510 C C . ASP A 1 199 ? 22.551 1.578 -34.595 1.00 94.69 199 ASP A C 1
ATOM 1512 O O . ASP A 1 199 ? 21.350 1.312 -34.535 1.00 94.69 199 ASP A O 1
ATOM 1516 N N . ALA A 1 200 ? 23.178 1.675 -35.767 1.00 95.06 200 ALA A N 1
ATOM 1517 C CA . ALA A 1 200 ? 22.543 1.428 -37.060 1.00 95.06 200 ALA A CA 1
ATOM 1518 C C . ALA A 1 200 ? 22.315 -0.066 -37.339 1.00 95.06 200 ALA A C 1
ATOM 1520 O O . ALA A 1 200 ? 21.519 -0.396 -38.231 1.00 95.06 200 ALA A O 1
ATOM 1521 N N . ASP A 1 201 ? 23.067 -0.958 -36.684 1.00 94.19 201 ASP A N 1
ATOM 1522 C CA . ASP A 1 201 ? 22.964 -2.406 -36.882 1.00 94.19 201 ASP A CA 1
ATOM 1523 C C . ASP A 1 201 ? 22.132 -3.130 -35.806 1.00 94.19 201 ASP A C 1
ATOM 1525 O O . ASP A 1 201 ? 21.699 -4.267 -36.040 1.00 94.19 201 ASP A O 1
ATOM 1529 N N . GLY A 1 202 ? 21.804 -2.430 -34.716 1.00 90.31 202 GLY A N 1
ATOM 1530 C CA . GLY A 1 202 ? 20.918 -2.877 -33.649 1.00 90.31 202 GLY A CA 1
ATOM 1531 C C . GLY A 1 202 ? 21.573 -3.885 -32.709 1.00 90.31 202 GLY A C 1
ATOM 1532 O O . GLY A 1 202 ? 20.864 -4.709 -32.120 1.00 90.31 202 GLY A O 1
ATOM 1533 N N . ASP A 1 203 ? 22.905 -3.899 -32.615 1.00 90.81 203 ASP A N 1
ATOM 1534 C CA . ASP A 1 203 ? 23.639 -4.820 -31.746 1.00 90.81 203 ASP A CA 1
ATOM 1535 C C . ASP A 1 203 ? 23.779 -4.326 -30.295 1.00 90.81 203 ASP A C 1
ATOM 1537 O O . ASP A 1 203 ? 24.219 -5.086 -29.421 1.00 90.81 203 ASP A O 1
ATOM 1541 N N . GLY A 1 204 ? 23.322 -3.102 -30.017 1.00 87.69 204 GLY A N 1
ATOM 1542 C CA . GLY A 1 204 ? 23.399 -2.468 -28.712 1.00 87.69 204 GLY A CA 1
ATOM 1543 C C . GLY A 1 204 ? 24.748 -1.806 -28.440 1.00 87.69 204 GLY A C 1
ATOM 1544 O O . GLY A 1 204 ? 25.069 -1.568 -27.279 1.00 87.69 204 GLY A O 1
ATOM 1545 N N . VAL A 1 205 ? 25.588 -1.527 -29.436 1.00 91.62 205 VAL A N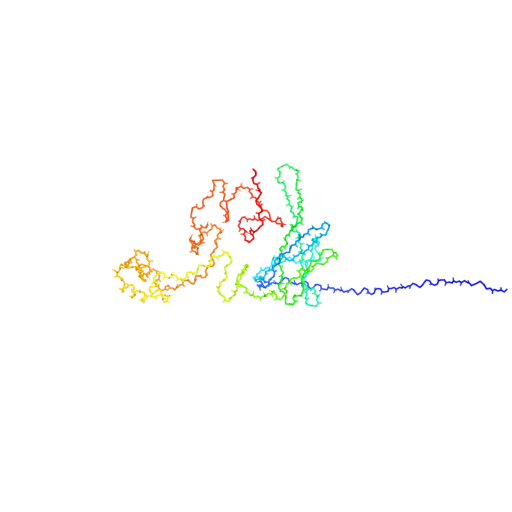 1
ATOM 1546 C CA . VAL A 1 205 ? 26.847 -0.797 -29.239 1.00 91.62 205 VAL A CA 1
ATOM 1547 C C . VAL A 1 205 ? 27.147 0.073 -30.451 1.00 91.62 205 VAL A C 1
ATOM 1549 O O . VAL A 1 205 ? 27.352 -0.434 -31.540 1.00 91.62 205 VAL A O 1
ATOM 1552 N N . VAL A 1 206 ? 27.350 1.381 -30.261 1.00 94.75 206 VAL A N 1
ATOM 1553 C CA . VAL A 1 206 ? 27.797 2.235 -31.379 1.00 94.75 206 VAL A CA 1
ATOM 1554 C C . VAL A 1 206 ? 29.274 1.979 -31.688 1.00 94.75 206 VAL A C 1
ATOM 1556 O O . VAL A 1 206 ? 30.165 2.350 -30.916 1.00 94.75 206 VAL A O 1
ATOM 1559 N N . GLY A 1 207 ? 29.565 1.390 -32.843 1.00 95.00 207 GLY A N 1
ATOM 1560 C CA . GLY A 1 207 ? 30.894 0.954 -33.242 1.00 95.00 207 GLY A CA 1
ATOM 1561 C C . GLY A 1 207 ? 31.175 0.942 -34.751 1.00 95.00 207 GLY A C 1
ATOM 1562 O O . GLY A 1 207 ? 30.683 1.736 -35.559 1.00 95.00 207 GLY A O 1
ATOM 1563 N N . GLU A 1 208 ? 32.109 0.066 -35.137 1.00 96.50 208 GLU A N 1
ATOM 1564 C CA . GLU A 1 208 ? 32.586 -0.040 -36.523 1.00 96.50 208 GLU A CA 1
ATOM 1565 C C . GLU A 1 208 ? 31.520 -0.637 -37.453 1.00 96.50 208 GLU A C 1
ATOM 1567 O O . GLU A 1 208 ? 31.477 -0.286 -38.636 1.00 96.50 208 GLU A O 1
ATOM 1572 N N . LEU A 1 209 ? 30.658 -1.514 -36.928 1.00 96.38 209 LEU A N 1
ATOM 1573 C CA . LEU A 1 209 ? 29.588 -2.134 -37.702 1.00 96.38 209 LEU A CA 1
ATOM 1574 C C . LEU A 1 209 ? 28.508 -1.112 -38.078 1.00 96.38 209 LEU A C 1
ATOM 1576 O O . LEU A 1 209 ? 28.124 -1.063 -39.247 1.00 96.38 209 LEU A O 1
ATOM 1580 N N . ASP A 1 210 ? 28.163 -0.185 -37.187 1.00 97.50 210 ASP A N 1
ATOM 1581 C CA . ASP A 1 210 ? 27.237 0.915 -37.490 1.00 97.50 210 ASP A CA 1
ATOM 1582 C C . ASP A 1 210 ? 27.778 1.847 -38.554 1.00 97.50 210 ASP A C 1
ATOM 1584 O O . ASP A 1 210 ? 27.083 2.238 -39.490 1.00 97.50 210 ASP A O 1
ATOM 1588 N N . THR A 1 211 ? 29.076 2.149 -38.470 1.00 96.75 211 THR A N 1
ATOM 1589 C CA . THR A 1 211 ? 29.756 2.941 -39.496 1.00 96.75 211 THR A CA 1
ATOM 1590 C C . THR A 1 211 ? 29.689 2.242 -40.859 1.00 96.75 211 THR A C 1
ATOM 1592 O O . THR A 1 211 ? 29.577 2.912 -41.889 1.00 96.75 211 THR A O 1
ATOM 1595 N N . ALA A 1 212 ? 29.745 0.907 -40.897 1.00 97.50 212 ALA A N 1
ATOM 1596 C CA . ALA A 1 212 ? 29.598 0.142 -42.131 1.00 97.50 212 ALA A CA 1
ATOM 1597 C C . ALA A 1 212 ? 28.157 0.183 -42.670 1.00 97.50 212 ALA A C 1
ATOM 1599 O O . ALA A 1 212 ? 27.979 0.328 -43.885 1.00 97.50 212 ALA A O 1
ATOM 1600 N N . VAL A 1 213 ? 27.143 0.111 -41.798 1.00 97.62 213 VAL A N 1
ATOM 1601 C CA . VAL A 1 213 ? 25.730 0.278 -42.181 1.00 97.62 213 VAL A CA 1
ATOM 1602 C C . VAL A 1 213 ? 25.487 1.685 -42.724 1.00 97.62 213 VAL A C 1
ATOM 1604 O O . VAL A 1 213 ? 25.013 1.817 -43.855 1.00 97.62 213 VAL A O 1
ATOM 1607 N N . PHE A 1 214 ? 25.934 2.719 -42.011 1.00 97.81 214 PHE A N 1
ATOM 1608 C CA . PHE A 1 214 ? 25.887 4.112 -42.450 1.00 97.81 214 PHE A CA 1
ATOM 1609 C C . PHE A 1 214 ? 26.534 4.307 -43.826 1.00 97.81 214 PHE A C 1
ATOM 1611 O O . PHE A 1 214 ? 25.913 4.827 -44.748 1.00 97.81 214 PHE A O 1
ATOM 1618 N N . GLN A 1 215 ? 27.760 3.811 -44.030 1.00 97.50 215 GLN A N 1
ATOM 1619 C CA . GLN A 1 215 ? 28.443 3.911 -45.327 1.00 97.50 215 GLN A CA 1
ATOM 1620 C C . GLN A 1 215 ? 27.686 3.216 -46.463 1.00 97.50 215 GLN A C 1
ATOM 1622 O O . GLN A 1 215 ? 27.800 3.635 -47.616 1.00 97.50 215 GLN A O 1
ATOM 1627 N N . SER A 1 216 ? 26.947 2.146 -46.160 1.00 97.62 216 SER A N 1
ATOM 1628 C CA . SER A 1 216 ? 26.144 1.429 -47.151 1.00 97.62 216 SER A CA 1
ATOM 1629 C C . SER A 1 216 ? 24.867 2.176 -47.548 1.00 97.62 216 SER A C 1
ATOM 1631 O O . SER A 1 216 ? 24.383 1.968 -48.662 1.00 97.62 216 SER A O 1
ATOM 1633 N N . GLN A 1 217 ? 24.362 3.051 -46.672 1.00 98.19 217 GLN A N 1
ATOM 1634 C CA . GLN A 1 217 ? 23.143 3.839 -46.875 1.00 98.19 217 GLN A CA 1
ATOM 1635 C C . GLN A 1 217 ? 23.417 5.316 -47.216 1.00 98.19 217 GLN A C 1
ATOM 1637 O O . GLN A 1 217 ? 22.504 6.015 -47.636 1.00 98.19 217 GLN A O 1
ATOM 1642 N N . PHE A 1 218 ? 24.663 5.787 -47.116 1.00 97.75 218 PHE A N 1
ATOM 1643 C CA . PHE A 1 218 ? 25.023 7.187 -47.350 1.00 97.75 218 PHE A CA 1
ATOM 1644 C C . PHE A 1 218 ? 24.572 7.716 -48.724 1.00 97.75 218 PHE A C 1
ATOM 1646 O O . PHE A 1 218 ? 24.983 7.213 -49.779 1.00 97.75 218 PHE A O 1
ATOM 1653 N N . GLY A 1 219 ? 23.775 8.785 -48.704 1.00 96.44 219 GLY A N 1
ATOM 1654 C CA . GLY A 1 219 ? 23.183 9.445 -49.866 1.00 96.44 219 GLY A CA 1
ATOM 1655 C C . GLY A 1 219 ? 21.907 8.789 -50.406 1.00 96.44 219 GLY A C 1
ATOM 1656 O O . GLY A 1 219 ? 21.462 9.169 -51.494 1.00 96.44 219 GLY A O 1
ATOM 1657 N N . LEU A 1 220 ? 21.345 7.793 -49.711 1.00 98.12 220 LEU A N 1
ATOM 1658 C CA . LEU A 1 220 ? 19.995 7.289 -49.977 1.00 98.12 220 LEU A CA 1
ATOM 1659 C C . LEU A 1 220 ? 18.948 8.249 -49.394 1.00 98.12 220 LEU A C 1
ATOM 1661 O O . LEU A 1 220 ? 19.214 8.912 -48.402 1.00 98.12 220 LEU A O 1
ATOM 1665 N N . ILE A 1 221 ? 17.778 8.311 -50.038 1.00 97.62 221 ILE A N 1
ATOM 1666 C CA . ILE A 1 221 ? 16.627 9.140 -49.642 1.00 97.62 221 ILE A CA 1
ATOM 1667 C C . ILE A 1 221 ? 15.390 8.234 -49.687 1.00 97.62 221 ILE A C 1
ATOM 1669 O O . ILE A 1 221 ? 14.751 8.103 -50.738 1.00 97.62 221 ILE A O 1
ATOM 1673 N N . GLU A 1 222 ? 15.122 7.515 -48.602 1.00 94.62 222 GLU A N 1
ATOM 1674 C CA . GLU A 1 222 ? 14.061 6.506 -48.494 1.00 94.62 222 GLU A CA 1
ATOM 1675 C C . GLU A 1 222 ? 13.554 6.439 -47.043 1.00 94.62 222 GLU A C 1
ATOM 1677 O O . GLU A 1 222 ? 14.302 6.697 -46.111 1.00 94.62 222 GLU A O 1
ATOM 1682 N N . GLU A 1 223 ? 12.288 6.066 -46.833 1.00 91.69 223 GLU A N 1
ATOM 1683 C CA . GLU A 1 223 ? 11.759 5.859 -45.477 1.00 91.69 223 GLU A CA 1
ATOM 1684 C C . GLU A 1 223 ? 12.333 4.575 -44.850 1.00 91.69 223 GLU A C 1
ATOM 1686 O O . GLU A 1 223 ? 12.431 3.539 -45.514 1.00 91.69 223 GLU A O 1
ATOM 1691 N N . GLY A 1 224 ? 12.629 4.616 -43.547 1.00 89.12 224 GLY A N 1
ATOM 1692 C CA . GLY A 1 224 ? 13.032 3.437 -42.771 1.00 89.12 224 GLY A CA 1
ATOM 1693 C C . GLY A 1 224 ? 14.484 3.001 -42.979 1.00 89.12 224 GLY A C 1
ATOM 1694 O O . GLY A 1 224 ? 14.800 1.823 -42.797 1.00 89.12 224 GLY A O 1
ATOM 1695 N N . LEU A 1 225 ? 15.359 3.924 -43.383 1.00 95.25 225 LEU A N 1
ATOM 1696 C CA . LEU A 1 225 ? 16.802 3.708 -43.386 1.00 95.25 225 LEU A CA 1
ATOM 1697 C C . LEU A 1 225 ? 17.291 3.621 -41.937 1.00 95.25 225 LEU A C 1
ATOM 1699 O O . LEU A 1 225 ? 17.009 4.490 -41.124 1.00 95.25 225 LEU A O 1
ATOM 1703 N N . SER A 1 226 ? 18.013 2.554 -41.595 1.00 95.38 226 SER A N 1
ATOM 1704 C CA . SER A 1 226 ? 18.473 2.338 -40.216 1.00 95.38 226 SER A CA 1
ATOM 1705 C C . SER A 1 226 ? 19.581 3.302 -39.780 1.00 95.38 226 SER A C 1
ATOM 1707 O O . SER A 1 226 ? 19.885 3.372 -38.597 1.00 95.38 226 SER A O 1
ATOM 1709 N N . ALA A 1 227 ? 20.190 4.020 -40.727 1.00 96.50 227 ALA A N 1
ATOM 1710 C CA . ALA A 1 227 ? 21.204 5.037 -40.474 1.00 96.50 227 ALA A CA 1
ATOM 1711 C C . ALA A 1 227 ? 20.692 6.483 -40.644 1.00 96.50 227 ALA A C 1
ATOM 1713 O O . ALA A 1 227 ? 21.524 7.384 -40.658 1.00 96.50 227 ALA A O 1
ATOM 1714 N N . ASP A 1 228 ? 19.379 6.688 -40.817 1.00 96.81 228 ASP A N 1
ATOM 1715 C CA . ASP A 1 228 ? 18.704 8.001 -40.795 1.00 96.81 228 ASP A CA 1
ATOM 1716 C C . ASP A 1 228 ? 18.303 8.285 -39.338 1.00 96.81 228 ASP A C 1
ATOM 1718 O O . ASP A 1 228 ? 17.279 7.810 -38.842 1.00 96.81 228 ASP A O 1
ATOM 1722 N N . PHE A 1 229 ? 19.210 8.926 -38.604 1.00 93.81 229 PHE A N 1
ATOM 1723 C CA . PHE A 1 229 ? 19.132 9.102 -37.156 1.00 93.81 229 PHE A CA 1
ATOM 1724 C C . PHE A 1 229 ? 18.455 10.406 -36.741 1.00 93.81 229 PHE A C 1
ATOM 1726 O O . PHE A 1 229 ? 17.936 10.465 -35.624 1.00 93.81 229 PHE A O 1
ATOM 1733 N N . ASP A 1 230 ? 18.464 11.444 -37.584 1.00 93.31 230 ASP A N 1
ATOM 1734 C CA . ASP A 1 230 ? 17.678 12.658 -37.326 1.00 93.31 230 ASP A CA 1
ATOM 1735 C C . ASP A 1 230 ? 16.259 12.610 -37.918 1.00 93.31 230 ASP A C 1
ATOM 1737 O O . ASP A 1 230 ? 15.417 13.440 -37.551 1.00 93.31 230 ASP A O 1
ATOM 1741 N N . GLY A 1 231 ? 15.956 11.583 -38.719 1.00 92.56 231 GLY A N 1
ATOM 1742 C CA . GLY A 1 231 ? 14.622 11.284 -39.221 1.00 92.56 231 GLY A CA 1
ATOM 1743 C C . GLY A 1 231 ? 14.172 12.236 -40.324 1.00 92.56 231 GLY A C 1
ATOM 1744 O O . GLY A 1 231 ? 12.961 12.427 -40.500 1.00 92.56 231 GLY A O 1
ATOM 1745 N N . ASP A 1 232 ? 15.106 12.882 -41.027 1.00 95.25 232 ASP A N 1
ATOM 1746 C CA . ASP A 1 232 ? 14.793 13.830 -42.095 1.00 95.25 232 ASP A CA 1
ATOM 1747 C C . ASP A 1 232 ? 14.523 13.163 -43.459 1.00 95.25 232 ASP A C 1
ATOM 1749 O O . ASP A 1 232 ? 13.979 13.806 -44.372 1.00 95.25 232 ASP A O 1
ATOM 1753 N N . GLY A 1 233 ? 14.733 11.845 -43.544 1.00 95.81 233 GLY A N 1
ATOM 1754 C CA . GLY A 1 233 ? 14.398 11.006 -44.689 1.00 95.81 233 GLY A CA 1
ATOM 1755 C C . GLY A 1 233 ? 15.560 10.764 -45.652 1.00 95.81 233 GLY A C 1
ATOM 1756 O O . GLY A 1 233 ? 15.334 10.169 -46.718 1.00 95.81 233 GLY A O 1
ATOM 1757 N N . ASP A 1 234 ? 16.774 11.207 -45.323 1.00 97.88 234 ASP A N 1
ATOM 1758 C CA . ASP A 1 234 ? 18.002 10.817 -46.004 1.00 97.88 234 ASP A CA 1
ATOM 1759 C C . ASP A 1 234 ? 19.135 10.439 -45.045 1.00 97.88 234 ASP A C 1
ATOM 1761 O O . ASP A 1 234 ? 19.037 10.603 -43.844 1.00 97.88 234 ASP A O 1
ATOM 1765 N N . VAL A 1 235 ? 20.186 9.801 -45.574 1.00 97.81 235 VAL A N 1
ATOM 1766 C CA . VAL A 1 235 ? 21.370 9.437 -44.775 1.00 97.81 235 VAL A CA 1
ATOM 1767 C C . VAL A 1 235 ? 22.544 10.284 -45.228 1.00 97.81 235 VAL A C 1
ATOM 1769 O O . VAL A 1 235 ? 23.133 10.025 -46.289 1.00 97.81 235 VAL A O 1
ATOM 1772 N N . ASP A 1 236 ? 22.913 11.282 -44.436 1.00 98.00 236 ASP A N 1
ATOM 1773 C CA . ASP A 1 236 ? 23.935 12.262 -44.777 1.00 98.00 236 ASP A CA 1
ATOM 1774 C C . ASP A 1 236 ? 24.960 12.509 -43.645 1.00 98.00 236 ASP A C 1
ATOM 1776 O O . ASP A 1 236 ? 25.252 11.644 -42.820 1.00 98.00 236 ASP A O 1
ATOM 1780 N N . LEU A 1 237 ? 25.698 13.624 -43.690 1.00 97.38 237 LEU A N 1
ATOM 1781 C CA . LEU A 1 237 ? 26.722 13.900 -42.673 1.00 97.38 237 LEU A CA 1
ATOM 1782 C C . LEU A 1 237 ? 26.136 14.322 -41.318 1.00 97.38 237 LEU A C 1
ATOM 1784 O O . LEU A 1 237 ? 26.891 14.329 -40.341 1.00 97.38 237 LEU A O 1
ATOM 1788 N N . SER A 1 238 ? 24.860 14.695 -41.274 1.00 95.56 238 SER A N 1
ATOM 1789 C CA . SER A 1 238 ? 24.092 15.005 -40.071 1.00 95.56 238 SER A CA 1
ATOM 1790 C C . SER A 1 238 ? 23.875 13.728 -39.269 1.00 95.56 238 SER A C 1
ATOM 1792 O O . SER A 1 238 ? 24.271 13.693 -38.112 1.00 95.56 238 SER A O 1
ATOM 1794 N N . ASP A 1 239 ? 23.479 12.621 -39.895 1.00 97.00 239 ASP A N 1
ATOM 1795 C CA . ASP A 1 239 ? 23.350 11.326 -39.209 1.00 97.00 239 ASP A CA 1
ATOM 1796 C C . ASP A 1 239 ? 24.682 10.803 -38.664 1.00 97.00 239 ASP A C 1
ATOM 1798 O O . ASP A 1 239 ? 24.777 10.222 -37.579 1.00 97.00 239 ASP A O 1
ATOM 1802 N N . PHE A 1 240 ? 25.773 11.060 -39.390 1.00 96.00 240 PHE A N 1
ATOM 1803 C CA . PHE A 1 240 ? 27.102 10.646 -38.948 1.00 96.00 240 PHE A CA 1
ATOM 1804 C C . PHE A 1 240 ? 27.536 11.310 -37.632 1.00 96.00 240 PHE A C 1
ATOM 1806 O O . PHE A 1 240 ? 28.416 10.783 -36.938 1.00 96.00 240 PHE A O 1
ATOM 1813 N N . THR A 1 241 ? 26.979 12.475 -37.270 1.00 94.44 241 THR A N 1
ATOM 1814 C CA . THR A 1 241 ? 27.322 13.112 -35.992 1.00 94.44 241 THR A CA 1
ATOM 1815 C C . THR A 1 241 ? 26.859 12.264 -34.813 1.00 94.44 241 THR A C 1
ATOM 1817 O O . THR A 1 241 ? 27.625 12.165 -33.854 1.00 94.44 241 THR A O 1
ATOM 1820 N N . PHE A 1 242 ? 25.725 11.562 -34.921 1.00 93.75 242 PHE A N 1
ATOM 1821 C CA . PHE A 1 242 ? 25.209 10.673 -33.877 1.00 93.75 242 PHE A CA 1
ATOM 1822 C C . PHE A 1 242 ? 26.130 9.476 -33.632 1.00 93.75 242 PHE A C 1
ATOM 1824 O O . PHE A 1 242 ? 26.486 9.215 -32.483 1.00 93.75 242 PHE A O 1
ATOM 1831 N N . ILE A 1 243 ? 26.629 8.818 -34.688 1.00 93.38 243 ILE A N 1
ATOM 1832 C CA . ILE A 1 243 ? 27.634 7.742 -34.557 1.00 93.38 243 ILE A CA 1
ATOM 1833 C C . ILE A 1 243 ? 28.896 8.267 -33.865 1.00 93.38 243 ILE A C 1
ATOM 1835 O O . ILE A 1 243 ? 29.464 7.631 -32.978 1.00 93.38 243 ILE A O 1
ATOM 1839 N N . ARG A 1 244 ? 29.370 9.448 -34.272 1.00 95.62 244 ARG A N 1
ATOM 1840 C CA . ARG A 1 244 ? 30.598 10.033 -33.720 1.00 95.62 244 ARG A CA 1
ATOM 1841 C C . ARG A 1 244 ? 30.444 10.410 -32.247 1.00 95.62 244 ARG A C 1
ATOM 1843 O O . ARG A 1 244 ? 31.406 10.279 -31.493 1.00 95.62 244 ARG A O 1
ATOM 1850 N N . GLU A 1 245 ? 29.290 10.941 -31.868 1.00 90.69 245 GLU A N 1
ATOM 1851 C CA . GLU A 1 245 ? 29.022 11.444 -30.519 1.00 90.69 245 GLU A CA 1
ATOM 1852 C C . GLU A 1 245 ? 28.721 10.318 -29.530 1.00 90.69 245 GLU A C 1
ATOM 1854 O O . GLU A 1 245 ? 29.078 10.449 -28.360 1.00 90.69 245 GLU A O 1
ATOM 1859 N N . ASN A 1 246 ? 28.201 9.187 -30.013 1.00 90.00 246 ASN A N 1
ATOM 1860 C CA . ASN A 1 246 ? 27.877 8.019 -29.195 1.00 90.00 246 ASN A CA 1
ATOM 1861 C C . ASN A 1 246 ? 28.875 6.855 -29.329 1.00 90.00 246 ASN A C 1
ATOM 1863 O O . ASN A 1 246 ? 28.652 5.809 -28.735 1.00 90.00 246 ASN A O 1
ATOM 1867 N N . MET A 1 247 ? 29.987 7.015 -30.058 1.00 94.06 247 MET A N 1
ATOM 1868 C CA . MET A 1 247 ? 30.990 5.962 -30.297 1.00 94.06 247 MET A CA 1
ATOM 1869 C C . MET A 1 247 ? 31.467 5.272 -29.005 1.00 94.06 247 MET A C 1
ATOM 1871 O O . MET A 1 247 ? 32.048 5.908 -28.120 1.00 94.06 247 MET A O 1
ATOM 1875 N N . GLY A 1 248 ? 31.307 3.949 -28.942 1.00 89.50 248 GLY A N 1
ATOM 1876 C CA . GLY A 1 248 ? 31.613 3.117 -27.776 1.00 89.50 248 GLY A CA 1
ATOM 1877 C C . GLY A 1 248 ? 30.574 3.203 -26.655 1.00 89.50 248 GLY A C 1
ATOM 1878 O O . GLY A 1 248 ? 30.828 2.695 -25.565 1.00 89.50 248 GLY A O 1
ATOM 1879 N N . GLY A 1 249 ? 29.448 3.874 -26.900 1.00 86.06 249 GLY A N 1
ATOM 1880 C CA . GLY A 1 249 ? 28.272 3.838 -26.048 1.00 86.06 249 GLY A CA 1
ATOM 1881 C C . GLY A 1 249 ? 27.594 2.475 -26.126 1.00 86.06 249 GLY A C 1
ATOM 1882 O O . GLY A 1 249 ? 27.588 1.832 -27.170 1.00 86.06 249 GLY A O 1
ATOM 1883 N N . GLU A 1 250 ? 27.032 2.063 -25.001 1.00 81.88 250 GLU A N 1
ATOM 1884 C CA . GLU A 1 250 ? 26.110 0.935 -24.861 1.00 81.88 250 GLU A CA 1
ATOM 1885 C C . GLU A 1 250 ? 24.738 1.538 -24.504 1.00 81.88 250 GLU A C 1
ATOM 1887 O O . GLU A 1 250 ? 24.708 2.661 -23.969 1.00 81.88 250 GLU A O 1
ATOM 1892 N N . PRO A 1 251 ? 23.602 0.865 -24.770 1.00 68.19 251 PRO A N 1
ATOM 1893 C CA . PRO A 1 251 ? 22.303 1.347 -24.360 1.00 68.19 251 PRO A CA 1
ATOM 1894 C C . PRO A 1 251 ? 22.368 1.564 -22.860 1.00 68.19 251 PRO A C 1
ATOM 1896 O O . PRO A 1 251 ? 22.630 0.642 -22.082 1.00 68.19 251 PRO A O 1
ATOM 1899 N N . LYS A 1 252 ? 22.136 2.808 -22.443 1.00 57.50 252 LYS A N 1
ATOM 1900 C CA . LYS A 1 252 ? 21.782 3.049 -21.054 1.00 57.50 252 LYS A CA 1
ATOM 1901 C C . LYS A 1 252 ? 20.518 2.236 -20.840 1.00 57.50 252 LYS A C 1
ATOM 1903 O O . LYS A 1 252 ? 19.511 2.485 -21.495 1.00 57.50 252 LYS A O 1
ATOM 1908 N N . THR A 1 253 ? 20.612 1.203 -20.010 1.00 49.75 253 THR A N 1
ATOM 1909 C CA . THR A 1 253 ? 19.455 0.395 -19.646 1.00 49.75 253 THR A CA 1
ATOM 1910 C C . THR A 1 253 ? 18.387 1.365 -19.147 1.00 49.75 253 THR A C 1
ATOM 1912 O O . THR A 1 253 ? 18.658 2.052 -18.158 1.00 49.75 253 THR A O 1
ATOM 1915 N N . PRO A 1 254 ? 17.223 1.477 -19.808 1.00 48.44 254 PRO A N 1
ATOM 1916 C CA . PRO A 1 254 ? 16.227 2.488 -19.488 1.00 48.44 254 PRO A CA 1
ATOM 1917 C C . PRO A 1 254 ? 15.374 1.973 -18.329 1.00 48.44 254 PRO A C 1
ATOM 1919 O O . PRO A 1 254 ? 14.153 1.920 -18.392 1.00 48.44 254 PRO A O 1
ATOM 1922 N N . PHE A 1 255 ? 16.030 1.514 -17.268 1.00 49.28 255 PHE A N 1
ATOM 1923 C CA . PHE A 1 255 ? 15.375 1.303 -15.992 1.00 49.28 255 PHE A CA 1
ATOM 1924 C C . PHE A 1 255 ? 15.559 2.583 -15.194 1.00 49.28 255 PHE A C 1
ATOM 1926 O O . PHE A 1 255 ? 16.313 2.627 -14.225 1.00 49.28 255 PHE A O 1
ATOM 1933 N N . THR A 1 256 ? 14.898 3.639 -15.651 1.00 54.09 256 THR A N 1
ATOM 1934 C CA . THR A 1 256 ? 14.702 4.833 -14.844 1.00 54.09 256 THR A CA 1
ATOM 1935 C C . THR A 1 256 ? 13.213 4.915 -14.584 1.00 54.09 256 THR A C 1
ATOM 1937 O O . THR A 1 256 ? 12.417 5.049 -15.510 1.00 54.09 256 THR A O 1
ATOM 1940 N N . CYS A 1 257 ? 12.816 4.751 -13.326 1.00 52.25 257 CYS A N 1
ATOM 1941 C CA . CYS A 1 257 ? 11.482 5.151 -12.917 1.00 52.25 257 CYS A CA 1
ATOM 1942 C C . CYS A 1 257 ? 11.409 6.673 -13.149 1.00 52.25 257 CYS A C 1
ATOM 1944 O O . CYS A 1 257 ? 12.185 7.407 -12.540 1.00 52.25 257 CYS A O 1
ATOM 1946 N N . VAL A 1 258 ? 10.493 7.138 -14.010 1.00 58.44 258 VAL A N 1
ATOM 1947 C CA . VAL A 1 258 ? 10.230 8.567 -14.325 1.00 58.44 258 VAL A CA 1
ATOM 1948 C C . VAL A 1 258 ? 9.051 9.188 -13.534 1.00 58.44 258 VAL A C 1
ATOM 1950 O O . VAL A 1 258 ? 7.949 8.650 -13.624 1.00 58.44 258 VAL A O 1
ATOM 1953 N N . ASN A 1 259 ? 9.267 10.235 -12.719 1.00 62.56 259 ASN A N 1
ATOM 1954 C CA . ASN A 1 259 ? 8.311 10.718 -11.698 1.00 62.56 259 ASN A CA 1
ATOM 1955 C C . ASN A 1 259 ? 7.339 11.786 -12.218 1.00 62.56 259 ASN A C 1
ATOM 1957 O O . ASN A 1 259 ? 7.362 12.921 -11.750 1.00 62.56 259 ASN A O 1
ATOM 1961 N N . CYS A 1 260 ? 6.444 11.434 -13.140 1.00 59.59 260 CYS A N 1
ATOM 1962 C CA . CYS A 1 260 ? 5.505 12.433 -13.648 1.00 59.59 260 CYS A CA 1
ATOM 1963 C C . CYS A 1 260 ? 4.600 13.012 -12.527 1.00 59.59 260 CYS A C 1
ATOM 1965 O O . CYS A 1 260 ? 3.984 12.277 -11.753 1.00 59.59 260 CYS A O 1
ATOM 1967 N N . GLY A 1 261 ? 4.422 14.329 -12.516 1.00 57.94 261 GLY A N 1
ATOM 1968 C CA . GLY A 1 261 ? 3.624 15.110 -11.578 1.00 57.94 261 GLY A CA 1
ATOM 1969 C C . GLY A 1 261 ? 4.394 15.723 -10.404 1.00 57.94 261 GLY A C 1
ATOM 1970 O O . GLY A 1 261 ? 3.749 16.253 -9.503 1.00 57.94 261 GLY A O 1
ATOM 1971 N N . ASP A 1 262 ? 5.728 15.681 -10.357 1.00 63.69 262 ASP A N 1
ATOM 1972 C CA . ASP A 1 262 ? 6.485 16.318 -9.264 1.00 63.69 262 ASP A CA 1
ATOM 1973 C C . ASP A 1 262 ? 6.838 17.795 -9.522 1.00 63.69 262 ASP A C 1
ATOM 1975 O O . ASP A 1 262 ? 7.291 18.521 -8.627 1.00 63.69 262 ASP A O 1
ATOM 1979 N N . GLY A 1 263 ? 6.535 18.282 -10.726 1.00 60.28 263 GLY A N 1
ATOM 1980 C CA . GLY A 1 263 ? 6.766 19.647 -11.170 1.00 60.28 263 GLY A CA 1
ATOM 1981 C C . GLY A 1 263 ? 8.187 19.925 -11.666 1.00 60.28 263 GLY A C 1
ATOM 1982 O O . GLY A 1 263 ? 8.481 21.092 -11.961 1.00 60.28 263 GLY A O 1
ATOM 1983 N N . VAL A 1 264 ? 9.059 18.915 -11.770 1.00 66.25 264 VAL A N 1
ATOM 1984 C CA . VAL A 1 264 ? 10.463 19.045 -12.176 1.00 66.25 264 VAL A CA 1
ATOM 1985 C C . VAL A 1 264 ? 10.785 18.129 -13.356 1.00 66.25 264 VAL A C 1
ATOM 1987 O O . VAL A 1 264 ? 11.233 17.010 -13.172 1.00 66.25 264 VAL A O 1
ATOM 1990 N N . CYS A 1 265 ? 10.738 18.682 -14.572 1.00 66.69 265 CYS A N 1
ATOM 1991 C CA . CYS A 1 265 ? 11.226 17.976 -15.759 1.00 66.69 265 CYS A CA 1
ATOM 1992 C C . CYS A 1 265 ? 12.720 17.625 -15.649 1.00 66.69 265 CYS A C 1
ATOM 1994 O O . CYS A 1 265 ? 13.576 18.518 -15.732 1.00 66.69 265 CYS A O 1
ATOM 1996 N N . SER A 1 266 ? 13.037 16.343 -15.466 1.00 69.38 266 SER A N 1
ATOM 1997 C CA . SER A 1 266 ? 14.414 15.826 -15.460 1.00 69.38 266 SER A CA 1
ATOM 1998 C C . SER A 1 266 ? 14.842 15.284 -16.834 1.00 69.38 266 SER A C 1
ATOM 2000 O O . SER A 1 266 ? 14.006 15.026 -17.694 1.00 69.38 266 SER A O 1
ATOM 2002 N N . ASP A 1 267 ? 16.151 15.090 -17.053 1.00 61.06 267 ASP A N 1
ATOM 2003 C CA . ASP A 1 267 ? 16.686 14.522 -18.311 1.00 61.06 267 ASP A CA 1
ATOM 2004 C C . ASP A 1 267 ? 16.195 13.082 -18.573 1.00 61.06 267 ASP A C 1
ATOM 2006 O O . ASP A 1 267 ? 16.304 12.585 -19.695 1.00 61.06 267 ASP A O 1
ATOM 2010 N N . ASP A 1 268 ? 15.684 12.413 -17.537 1.00 62.06 268 ASP A N 1
ATOM 2011 C CA . ASP A 1 268 ? 15.135 11.062 -17.607 1.00 62.06 268 ASP A CA 1
ATOM 2012 C C . ASP A 1 268 ? 13.614 11.057 -17.865 1.00 62.06 268 ASP A C 1
ATOM 2014 O O . ASP A 1 268 ? 13.031 9.985 -18.025 1.00 62.06 268 ASP A O 1
ATOM 2018 N N . GLU A 1 269 ? 12.964 12.228 -17.933 1.00 63.47 269 GLU A N 1
ATOM 2019 C CA . GLU A 1 269 ? 11.529 12.346 -18.199 1.00 63.47 269 GLU A CA 1
ATOM 2020 C C . GLU A 1 269 ? 11.232 12.661 -19.662 1.00 63.47 269 GLU A C 1
ATOM 2022 O O . GLU A 1 269 ? 11.676 13.665 -20.219 1.00 63.47 269 GLU A O 1
ATOM 2027 N N . ASP A 1 270 ? 10.458 11.781 -20.299 1.00 66.31 270 ASP A N 1
ATOM 2028 C CA . ASP A 1 270 ? 9.990 11.978 -21.667 1.00 66.31 270 ASP A CA 1
ATOM 2029 C C . ASP A 1 270 ? 8.839 13.006 -21.668 1.00 66.31 270 ASP A C 1
ATOM 2031 O O . ASP A 1 270 ? 7.807 12.752 -21.038 1.00 66.31 270 ASP A O 1
ATOM 2035 N N . PRO A 1 271 ? 8.959 14.143 -22.379 1.00 64.62 271 PRO A N 1
ATOM 2036 C CA . PRO A 1 271 ? 7.916 15.165 -22.437 1.00 64.62 271 PRO A CA 1
ATOM 2037 C C . PRO A 1 271 ? 6.564 14.698 -22.985 1.00 64.62 271 PRO A C 1
ATOM 2039 O O . PRO A 1 271 ? 5.548 15.323 -22.676 1.00 64.62 271 PRO A O 1
ATOM 2042 N N . ASP A 1 272 ? 6.536 13.629 -23.783 1.00 61.81 272 ASP A N 1
ATOM 2043 C CA . ASP A 1 272 ? 5.300 13.047 -24.311 1.00 61.81 272 ASP A CA 1
ATOM 2044 C C . ASP A 1 272 ? 4.634 12.091 -23.304 1.00 61.81 272 ASP A C 1
ATOM 2046 O O . ASP A 1 272 ? 3.424 11.856 -23.383 1.00 61.81 272 ASP A O 1
ATOM 2050 N N . LEU A 1 273 ? 5.402 11.552 -22.349 1.00 57.25 273 LEU A N 1
ATOM 2051 C CA . LEU A 1 273 ? 4.911 10.653 -21.298 1.00 57.25 273 LEU A CA 1
ATOM 2052 C C . LEU A 1 273 ? 4.630 11.387 -19.975 1.00 57.25 273 LEU A C 1
ATOM 2054 O O . LEU A 1 273 ? 3.646 11.050 -19.324 1.00 57.25 273 LEU A O 1
ATOM 2058 N N . CYS A 1 274 ? 5.416 12.410 -19.620 1.00 66.25 274 CYS A N 1
ATOM 2059 C CA . CYS A 1 274 ? 5.219 13.291 -18.458 1.00 66.25 274 CYS A CA 1
ATOM 2060 C C . CYS A 1 274 ? 4.918 14.748 -18.874 1.00 66.25 274 CYS A C 1
ATOM 2062 O O . CYS A 1 274 ? 5.669 15.675 -18.533 1.00 66.25 274 CYS A O 1
ATOM 2064 N N . PRO A 1 275 ? 3.844 15.004 -19.640 1.00 68.00 275 PRO A N 1
ATOM 2065 C CA . PRO A 1 275 ? 3.564 16.342 -20.140 1.00 68.00 275 PRO A CA 1
ATOM 2066 C C . PRO A 1 275 ? 3.305 17.373 -19.029 1.00 68.00 275 PRO A C 1
ATOM 2068 O O . PRO A 1 275 ? 3.546 18.565 -19.232 1.00 68.00 275 PRO A O 1
ATOM 2071 N N . GLU A 1 276 ? 2.843 16.941 -17.855 1.00 65.00 276 GLU A N 1
ATOM 2072 C CA . GLU A 1 276 ? 2.549 17.793 -16.696 1.00 65.00 276 GLU A CA 1
ATOM 2073 C C . GLU A 1 276 ? 3.798 18.511 -16.136 1.00 65.00 276 GLU A C 1
ATOM 2075 O O . GLU A 1 276 ? 3.719 19.675 -15.697 1.00 65.00 276 GLU A O 1
ATOM 2080 N N . ASP A 1 277 ? 4.958 17.857 -16.231 1.00 65.94 277 ASP A N 1
ATOM 2081 C CA . ASP A 1 277 ? 6.239 18.371 -15.734 1.00 65.94 277 ASP A CA 1
ATOM 2082 C C . ASP A 1 277 ? 7.079 19.002 -16.840 1.00 65.94 277 ASP A C 1
ATOM 2084 O O . ASP A 1 277 ? 7.672 20.067 -16.638 1.00 65.94 277 ASP A O 1
ATOM 2088 N N . CYS A 1 278 ? 7.081 18.391 -18.028 1.00 68.88 278 CYS A N 1
ATOM 2089 C CA . CYS A 1 278 ? 8.002 18.723 -19.112 1.00 68.88 278 CYS A CA 1
ATOM 2090 C C . CYS A 1 278 ? 7.450 19.645 -20.200 1.00 68.88 278 CYS A C 1
ATOM 2092 O O . CYS A 1 278 ? 8.241 20.239 -20.942 1.00 68.88 278 CYS A O 1
ATOM 2094 N N . ILE A 1 279 ? 6.128 19.842 -20.300 1.00 71.56 279 ILE A N 1
ATOM 2095 C CA . ILE A 1 279 ? 5.571 20.791 -21.271 1.00 71.56 279 ILE A CA 1
ATOM 2096 C C . ILE A 1 279 ? 5.444 22.187 -20.631 1.00 71.56 279 ILE A C 1
ATOM 2098 O O . ILE A 1 279 ? 4.675 22.387 -19.687 1.00 71.56 279 ILE A O 1
ATOM 2102 N N . PRO A 1 280 ? 6.123 23.217 -21.175 1.00 59.91 280 PRO A N 1
ATOM 2103 C CA . PRO A 1 280 ? 6.133 24.571 -20.611 1.00 59.91 280 PRO A CA 1
ATOM 2104 C C . PRO A 1 280 ? 4.797 25.332 -20.725 1.00 59.91 280 PRO A C 1
ATOM 2106 O O . PRO A 1 280 ? 4.719 26.489 -20.311 1.00 59.91 280 PRO A O 1
ATOM 2109 N N . GLU A 1 281 ? 3.746 24.729 -21.290 1.00 58.44 281 GLU A N 1
ATOM 2110 C CA . GLU A 1 281 ? 2.452 25.385 -21.533 1.00 58.44 281 GLU A CA 1
ATOM 2111 C C . GLU A 1 281 ? 1.449 25.273 -20.370 1.00 58.44 281 GLU A C 1
ATOM 2113 O O . GLU A 1 281 ? 0.416 25.946 -20.401 1.00 58.44 281 GLU A O 1
ATOM 2118 N N . PHE A 1 282 ? 1.739 24.514 -19.303 1.00 54.72 282 PHE A N 1
ATOM 2119 C CA . PHE A 1 282 ? 0.902 24.532 -18.096 1.00 54.72 282 PHE A CA 1
ATOM 2120 C C . PHE A 1 282 ? 1.194 25.782 -17.245 1.00 54.72 282 PHE A C 1
ATOM 2122 O O . PHE A 1 282 ? 2.006 25.764 -16.318 1.00 54.72 282 PHE A O 1
ATOM 2129 N N . SER A 1 283 ? 0.545 26.904 -17.578 1.00 61.56 283 SER A N 1
ATOM 2130 C CA . SER A 1 283 ? 0.587 28.134 -16.778 1.00 61.56 283 SER A CA 1
ATOM 2131 C C . SER A 1 283 ? -0.576 28.184 -15.786 1.00 61.56 283 SER A C 1
ATOM 2133 O O . SER A 1 283 ? -1.738 28.213 -16.200 1.00 61.56 283 SER A O 1
ATOM 2135 N N . CYS A 1 284 ? -0.282 28.270 -14.488 1.00 65.19 284 CYS A N 1
ATOM 2136 C CA . CYS A 1 284 ? -1.293 28.619 -13.492 1.00 65.19 284 CYS A CA 1
ATOM 2137 C C . CYS A 1 284 ? -1.820 30.054 -13.715 1.00 65.19 284 CYS A C 1
ATOM 2139 O O . CYS A 1 284 ? -1.077 30.902 -14.221 1.00 65.19 284 CYS A O 1
ATOM 2141 N N . PRO A 1 285 ? -3.082 30.353 -13.348 1.00 74.69 285 PRO A N 1
ATOM 2142 C CA . PRO A 1 285 ? -3.588 31.728 -13.282 1.00 74.69 285 PRO A CA 1
ATOM 2143 C C . PRO A 1 285 ? -2.656 32.644 -12.465 1.00 74.69 285 PRO A C 1
ATOM 2145 O O . PRO A 1 285 ? -1.975 32.165 -11.561 1.00 74.69 285 PRO A O 1
ATOM 2148 N N . GLU A 1 286 ? -2.617 33.952 -12.767 1.00 74.25 286 GLU A N 1
ATOM 2149 C CA . GLU A 1 286 ? -1.647 34.917 -12.190 1.00 74.25 286 GLU A CA 1
ATOM 2150 C C . GLU A 1 286 ? -1.638 34.992 -10.645 1.00 74.25 286 GLU A C 1
ATOM 2152 O O . GLU A 1 286 ? -0.700 35.535 -10.061 1.00 74.25 28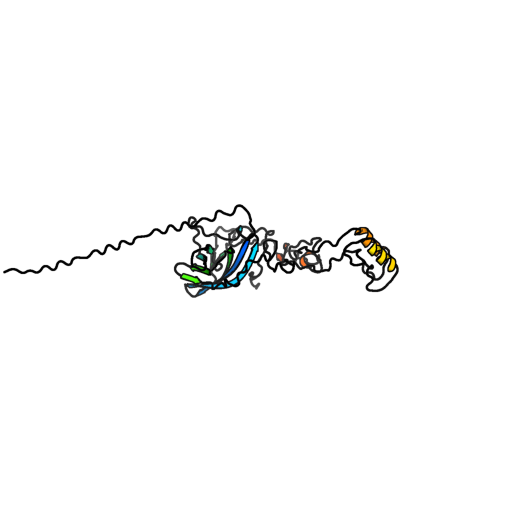6 GLU A O 1
ATOM 2157 N N . ASP A 1 287 ? -2.663 34.464 -9.978 1.00 72.50 287 ASP A N 1
ATOM 2158 C CA . ASP A 1 287 ? -2.854 34.440 -8.527 1.00 72.50 287 ASP A CA 1
ATOM 2159 C C . ASP A 1 287 ? -2.643 33.059 -7.878 1.00 72.50 287 ASP A C 1
ATOM 2161 O O . ASP A 1 287 ? -2.842 32.907 -6.668 1.00 72.50 287 ASP A O 1
ATOM 2165 N N . MET A 1 288 ? -2.214 32.061 -8.653 1.00 65.19 288 MET A N 1
ATOM 2166 C CA . MET A 1 288 ? -1.980 30.703 -8.173 1.00 65.19 288 MET A CA 1
ATOM 2167 C C . MET A 1 288 ? -0.522 30.269 -8.366 1.00 65.19 288 MET A C 1
ATOM 2169 O O . MET A 1 288 ? 0.129 30.567 -9.365 1.00 65.19 288 MET A O 1
ATOM 2173 N N . ILE A 1 289 ? -0.008 29.531 -7.391 1.00 65.00 289 ILE A N 1
ATOM 2174 C CA . ILE A 1 289 ? 1.323 28.930 -7.384 1.00 65.00 289 ILE A CA 1
ATOM 2175 C C . ILE A 1 289 ? 1.200 27.523 -7.978 1.00 65.00 289 ILE A C 1
ATOM 2177 O O . ILE A 1 289 ? 0.334 26.756 -7.549 1.00 65.00 289 ILE A O 1
ATOM 2181 N N . LYS A 1 290 ? 2.057 27.183 -8.952 1.00 56.66 290 LYS A N 1
ATOM 2182 C CA . LYS A 1 290 ? 2.184 25.808 -9.461 1.00 56.66 290 LYS A CA 1
ATOM 2183 C C . LYS A 1 290 ? 2.753 24.934 -8.340 1.00 56.66 290 LYS A C 1
ATOM 2185 O O . LYS A 1 290 ? 3.844 25.206 -7.848 1.00 56.66 290 LYS A O 1
ATOM 2190 N N . MET A 1 291 ? 1.988 23.936 -7.924 1.00 55.47 291 MET A N 1
ATOM 2191 C CA . MET A 1 291 ? 2.428 22.823 -7.085 1.00 55.47 291 MET A CA 1
ATOM 2192 C C . MET A 1 291 ? 2.663 21.595 -7.970 1.00 55.47 291 MET A C 1
ATOM 2194 O O . MET A 1 291 ? 2.254 21.609 -9.131 1.00 55.47 291 MET A O 1
ATOM 2198 N N . ALA A 1 292 ? 3.269 20.550 -7.401 1.00 44.88 292 ALA A N 1
ATOM 2199 C CA . ALA A 1 292 ? 3.492 19.251 -8.043 1.00 44.88 292 ALA A CA 1
ATOM 2200 C C . ALA A 1 292 ? 2.257 18.784 -8.852 1.00 44.88 292 ALA A C 1
ATOM 2202 O O . ALA A 1 292 ? 2.332 18.622 -10.063 1.00 44.88 292 ALA A O 1
ATOM 2203 N N . TYR A 1 293 ? 1.065 18.766 -8.235 1.00 45.19 293 TYR A N 1
ATOM 2204 C CA . TYR A 1 293 ? -0.138 18.197 -8.869 1.00 45.19 293 TYR A CA 1
ATOM 2205 C C . TYR A 1 293 ? -1.280 19.195 -9.171 1.00 45.19 293 TYR A C 1
ATOM 2207 O O . TYR A 1 293 ? -2.336 18.786 -9.655 1.00 45.19 293 TYR A O 1
ATOM 2215 N N . ALA A 1 294 ? -1.141 20.495 -8.864 1.00 55.84 294 ALA A N 1
ATOM 2216 C CA . ALA A 1 294 ? -2.223 21.484 -9.030 1.00 55.84 294 ALA A CA 1
ATOM 2217 C C . ALA A 1 294 ? -1.744 22.949 -8.982 1.00 55.84 294 ALA A C 1
ATOM 2219 O O . ALA A 1 294 ? -0.611 23.245 -8.620 1.00 55.84 294 ALA A O 1
ATOM 2220 N N . CYS A 1 295 ? -2.638 23.895 -9.279 1.00 65.12 295 CYS A N 1
ATOM 2221 C CA . CYS A 1 295 ? -2.450 25.313 -8.959 1.00 65.12 295 CYS A CA 1
ATOM 2222 C C . CYS A 1 295 ? -3.120 25.625 -7.609 1.00 65.12 295 CYS A C 1
ATOM 2224 O O . CYS A 1 295 ? -4.287 25.285 -7.423 1.00 65.12 295 CYS A O 1
ATOM 2226 N N . SER A 1 296 ? -2.421 26.289 -6.683 1.00 67.75 296 SER A N 1
ATOM 2227 C CA . SER A 1 296 ? -2.946 26.655 -5.353 1.00 67.75 296 SER A CA 1
ATOM 2228 C C . SER A 1 296 ? -2.854 28.158 -5.094 1.00 67.75 2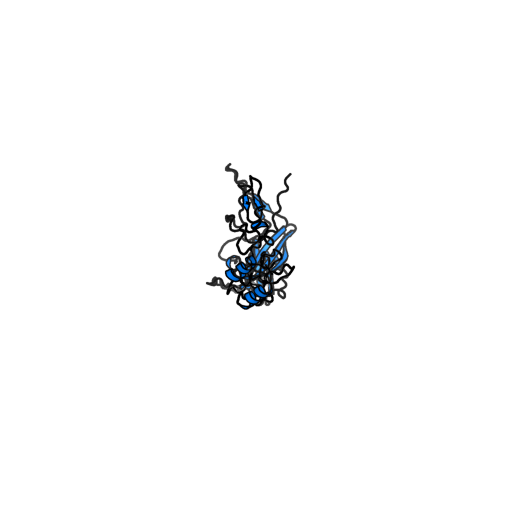96 SER A C 1
ATOM 2230 O O . SER A 1 296 ? -1.908 28.811 -5.530 1.00 67.75 296 SER A O 1
ATOM 2232 N N . THR A 1 297 ? -3.826 28.739 -4.389 1.00 68.94 297 THR A N 1
ATOM 2233 C CA . THR A 1 297 ? -3.776 30.157 -4.006 1.00 68.94 297 THR A CA 1
ATOM 2234 C C . THR A 1 297 ? -2.831 30.348 -2.820 1.00 68.94 297 THR A C 1
ATOM 2236 O O . THR A 1 297 ? -2.831 29.587 -1.852 1.00 68.94 297 THR A O 1
ATOM 2239 N N . SER A 1 298 ? -1.994 31.387 -2.872 1.00 47.06 298 SER A N 1
ATOM 2240 C CA . SER A 1 298 ? -1.084 31.713 -1.771 1.00 47.06 298 SER A CA 1
ATOM 2241 C C . SER A 1 298 ? -1.870 31.945 -0.470 1.00 47.06 298 SER A C 1
ATOM 2243 O O . SER A 1 298 ? -2.623 32.917 -0.381 1.00 47.06 298 SER A O 1
ATOM 2245 N N . GLY A 1 299 ? -1.685 31.090 0.541 1.00 52.91 299 GLY A N 1
ATOM 2246 C CA . GLY A 1 299 ? -2.275 31.276 1.875 1.00 52.91 299 GLY A CA 1
ATOM 2247 C C . GLY A 1 299 ? -2.939 30.051 2.509 1.00 52.91 299 GLY A C 1
ATOM 2248 O O . GLY A 1 299 ? -3.230 30.105 3.700 1.00 52.91 299 GLY A O 1
ATOM 2249 N N . GLN A 1 300 ? -3.150 28.955 1.778 1.00 47.34 300 GLN A N 1
ATOM 2250 C CA . GLN A 1 300 ? -3.671 27.716 2.367 1.00 47.34 300 GLN A CA 1
ATOM 2251 C C . GLN A 1 300 ? -2.529 26.894 2.986 1.00 47.34 300 GLN A C 1
ATOM 2253 O O . GLN A 1 300 ? -1.500 26.673 2.348 1.00 47.34 300 GLN A O 1
ATOM 2258 N N . ARG A 1 301 ? -2.688 26.492 4.251 1.00 49.22 301 ARG A N 1
ATOM 2259 C CA . ARG A 1 301 ? -1.792 25.569 4.965 1.00 49.22 301 ARG A CA 1
ATOM 2260 C C . ARG A 1 301 ? -2.581 24.316 5.312 1.00 49.22 301 ARG A C 1
ATOM 2262 O O . ARG A 1 301 ? -3.746 24.431 5.681 1.00 49.22 301 ARG A O 1
ATOM 2269 N N . PHE A 1 302 ? -1.940 23.162 5.190 1.00 46.91 302 PHE A N 1
ATOM 2270 C CA . PHE A 1 302 ? -2.526 21.870 5.518 1.00 46.91 302 PHE A CA 1
ATOM 2271 C C . PHE A 1 302 ? -1.758 21.295 6.710 1.00 46.91 302 PHE A C 1
ATOM 2273 O O . PHE A 1 302 ? -0.527 21.271 6.697 1.00 46.91 302 PHE A O 1
ATOM 2280 N N . GLU A 1 303 ? -2.489 20.903 7.746 1.00 42.75 303 GLU A N 1
ATOM 2281 C CA . GLU A 1 303 ? -1.973 20.131 8.877 1.00 42.75 303 GLU A CA 1
ATOM 2282 C C . GLU A 1 303 ? -2.356 18.667 8.654 1.00 42.75 303 GLU A C 1
ATOM 2284 O O . GLU A 1 303 ? -3.428 18.385 8.105 1.00 42.75 303 GLU A O 1
ATOM 2289 N N . ASP A 1 304 ? -1.472 17.745 9.030 1.00 48.09 304 ASP A N 1
ATOM 2290 C CA . ASP A 1 304 ? -1.833 16.331 9.072 1.00 48.09 304 ASP A CA 1
ATOM 2291 C C . ASP A 1 304 ? -2.649 16.008 10.335 1.00 48.09 304 ASP A C 1
ATOM 2293 O O . ASP A 1 304 ? -2.820 16.830 11.237 1.00 48.09 304 ASP A O 1
ATOM 2297 N N . TRP A 1 305 ? -3.152 14.779 10.415 1.00 42.56 305 TRP A N 1
ATOM 2298 C CA . TRP A 1 305 ? -3.954 14.305 11.546 1.00 42.56 305 TRP A CA 1
ATOM 2299 C C . TRP A 1 305 ? -3.170 14.183 12.868 1.00 42.56 305 TRP A C 1
ATOM 2301 O O . TRP A 1 305 ? -3.785 14.001 13.917 1.00 42.56 305 TRP A O 1
ATOM 2311 N N . ARG A 1 306 ? -1.836 14.305 12.846 1.00 40.56 306 ARG A N 1
ATOM 2312 C CA . ARG A 1 306 ? -0.959 14.311 14.028 1.00 40.56 306 ARG A CA 1
ATOM 2313 C C . ARG A 1 306 ? -0.662 15.730 14.524 1.00 40.56 306 ARG A C 1
ATOM 2315 O O . ARG A 1 306 ? -0.027 15.885 15.567 1.00 40.56 306 ARG A O 1
ATOM 2322 N N . GLY A 1 307 ? -1.134 16.760 13.817 1.00 41.03 307 GLY A N 1
ATOM 2323 C CA . GLY A 1 307 ? -0.852 18.160 14.131 1.00 41.03 307 GLY A CA 1
ATOM 2324 C C . GLY A 1 307 ? 0.571 18.587 13.764 1.00 41.03 307 GLY A C 1
ATOM 2325 O O . GLY A 1 307 ? 1.047 19.611 14.263 1.00 41.03 307 GLY A O 1
ATOM 2326 N N . ASP A 1 308 ? 1.256 17.818 12.910 1.00 48.28 308 ASP A N 1
ATOM 2327 C CA . ASP A 1 308 ? 2.565 18.184 12.386 1.00 48.28 308 ASP A CA 1
ATOM 2328 C C . ASP A 1 308 ? 2.422 19.023 11.106 1.00 48.28 308 ASP A C 1
ATOM 2330 O O . ASP A 1 308 ? 1.573 18.801 10.237 1.00 48.28 308 ASP A O 1
ATOM 2334 N N . TRP A 1 309 ? 3.285 20.035 10.987 1.00 50.34 309 TRP A N 1
ATOM 2335 C CA . TRP A 1 309 ? 3.311 20.922 9.827 1.00 50.34 309 TRP A CA 1
ATOM 2336 C C . TRP A 1 309 ? 3.873 20.181 8.612 1.00 50.34 309 TRP A C 1
ATOM 2338 O O . TRP A 1 309 ? 5.085 19.970 8.525 1.00 50.34 309 TRP A O 1
ATOM 2348 N N . ILE A 1 310 ? 3.026 19.868 7.631 1.00 47.78 310 ILE A N 1
ATOM 2349 C CA . ILE A 1 310 ? 3.505 19.369 6.341 1.00 47.78 310 ILE A CA 1
ATOM 2350 C C . ILE A 1 310 ? 4.056 20.553 5.534 1.00 47.78 310 ILE A C 1
ATOM 2352 O O . ILE A 1 310 ? 3.339 21.476 5.139 1.00 47.78 310 ILE A O 1
ATOM 2356 N N . SER A 1 311 ? 5.367 20.535 5.296 1.00 37.84 311 SER A N 1
ATOM 2357 C CA . SER A 1 311 ? 6.008 21.364 4.274 1.00 37.84 311 SER A CA 1
ATOM 2358 C C . SER A 1 311 ? 5.511 20.937 2.891 1.00 37.84 311 SER A C 1
ATOM 2360 O O . SER A 1 311 ? 5.363 19.746 2.629 1.00 37.84 311 SER A O 1
ATOM 2362 N N . THR A 1 312 ? 5.320 21.884 1.970 1.00 43.56 312 THR A N 1
ATOM 2363 C CA . THR A 1 312 ? 4.896 21.613 0.581 1.00 43.56 312 THR A CA 1
ATOM 2364 C C . THR A 1 312 ? 5.821 20.664 -0.193 1.00 43.56 312 THR A C 1
ATOM 2366 O O . THR A 1 312 ? 5.432 20.191 -1.252 1.00 43.56 312 THR A O 1
ATOM 2369 N N . ASP A 1 313 ? 7.005 20.357 0.342 1.00 35.31 313 ASP A N 1
ATOM 2370 C CA . ASP A 1 313 ? 7.995 19.453 -0.254 1.00 35.31 313 ASP A CA 1
ATOM 2371 C C . ASP A 1 313 ? 7.813 17.969 0.151 1.00 35.31 313 ASP A C 1
ATOM 2373 O O . ASP A 1 313 ? 8.654 17.145 -0.193 1.00 35.31 313 ASP A O 1
ATOM 2377 N N . THR A 1 314 ? 6.782 17.597 0.927 1.00 38.78 314 THR A N 1
ATOM 2378 C CA . THR A 1 314 ? 6.659 16.239 1.524 1.00 38.78 314 THR A CA 1
ATOM 2379 C C . THR A 1 314 ? 5.355 15.501 1.179 1.00 38.78 314 THR A C 1
ATOM 2381 O O . THR A 1 314 ? 4.967 14.571 1.879 1.00 38.78 314 THR A O 1
ATOM 2384 N N . MET A 1 315 ? 4.663 15.869 0.098 1.00 39.66 315 MET A N 1
ATOM 2385 C CA . MET A 1 315 ? 3.487 15.114 -0.360 1.00 39.66 315 MET A CA 1
ATOM 2386 C C . MET A 1 315 ? 3.905 13.919 -1.233 1.00 39.66 315 MET A C 1
ATOM 2388 O O . MET A 1 315 ? 4.042 14.052 -2.446 1.00 39.66 315 MET A O 1
ATOM 2392 N N . ILE A 1 316 ? 4.092 12.752 -0.609 1.00 35.25 316 ILE A N 1
ATOM 2393 C CA . ILE A 1 316 ? 4.126 11.444 -1.282 1.00 35.25 316 ILE A CA 1
ATOM 2394 C C . ILE A 1 316 ? 2.973 10.596 -0.720 1.00 35.25 316 ILE A C 1
ATOM 2396 O O . ILE A 1 316 ? 2.960 10.313 0.474 1.00 35.25 316 ILE A O 1
ATOM 2400 N N . GLY A 1 317 ? 2.055 10.172 -1.599 1.00 38.22 317 GLY A N 1
ATOM 2401 C CA . GLY A 1 317 ? 1.084 9.088 -1.372 1.00 38.22 317 GLY A CA 1
ATOM 2402 C C . GLY A 1 317 ? -0.309 9.496 -0.862 1.00 38.22 317 GLY A C 1
ATOM 2403 O O . GLY A 1 317 ? -0.424 10.170 0.150 1.00 38.22 317 GLY A O 1
ATOM 2404 N N . ASP A 1 318 ? -1.345 8.995 -1.551 1.00 36.69 318 ASP A N 1
ATOM 2405 C CA . ASP A 1 318 ? -2.804 9.045 -1.288 1.00 36.69 318 ASP A CA 1
ATOM 2406 C C . ASP A 1 318 ? -3.594 10.294 -1.755 1.00 36.69 318 ASP A C 1
ATOM 2408 O O . ASP A 1 318 ? -3.687 11.315 -1.076 1.00 36.69 318 ASP A O 1
ATOM 2412 N N . THR A 1 319 ? -4.276 10.180 -2.907 1.00 40.78 319 THR A N 1
ATOM 2413 C CA . THR A 1 319 ? -5.140 11.231 -3.495 1.00 40.78 319 THR A CA 1
ATOM 2414 C C . THR A 1 319 ? -6.639 10.905 -3.575 1.00 40.78 319 THR A C 1
ATOM 2416 O O . THR A 1 319 ? -7.383 11.676 -4.180 1.00 40.78 319 THR A O 1
ATOM 2419 N N . GLU A 1 320 ? -7.162 9.851 -2.939 1.00 35.59 320 GLU A N 1
ATOM 2420 C CA . GLU A 1 320 ? -8.589 9.502 -3.121 1.00 35.59 320 GLU A CA 1
ATOM 2421 C C . GLU A 1 320 ? -9.600 10.173 -2.162 1.00 35.59 320 GLU A C 1
ATOM 2423 O O . GLU A 1 320 ? -10.800 10.005 -2.357 1.00 35.59 320 GLU A O 1
ATOM 2428 N N . ASN A 1 321 ? -9.195 11.014 -1.196 1.00 38.84 321 ASN A N 1
ATOM 2429 C CA . ASN A 1 321 ? -10.123 11.529 -0.165 1.00 38.84 321 ASN A CA 1
ATOM 2430 C C . ASN A 1 321 ? -10.222 13.060 -0.004 1.00 38.84 321 ASN A C 1
ATOM 2432 O O . ASN A 1 321 ? -10.516 13.552 1.086 1.00 38.84 321 ASN A O 1
ATOM 2436 N N . TYR A 1 322 ? -10.080 13.845 -1.076 1.00 37.16 322 TYR A N 1
ATOM 2437 C CA . TYR A 1 322 ? -10.361 15.288 -1.009 1.00 37.16 322 TYR A CA 1
ATOM 2438 C C . TYR A 1 322 ? -11.697 15.645 -1.667 1.00 37.16 322 TYR A C 1
ATOM 2440 O O . TYR A 1 322 ? -11.801 15.831 -2.879 1.00 37.16 322 TYR A O 1
ATOM 2448 N N . ILE A 1 323 ? -12.741 15.798 -0.845 1.00 34.78 323 ILE A N 1
ATOM 2449 C CA . ILE A 1 323 ? -13.975 16.472 -1.263 1.00 34.78 323 ILE A CA 1
ATOM 2450 C C . ILE A 1 323 ? -13.687 17.975 -1.294 1.00 34.78 323 ILE A C 1
ATOM 2452 O O . ILE A 1 323 ? -13.612 18.628 -0.254 1.00 34.78 323 ILE A O 1
ATOM 2456 N N . LEU A 1 324 ? -13.547 18.536 -2.497 1.00 32.59 324 LEU A N 1
ATOM 2457 C CA . LEU A 1 324 ? -13.563 19.986 -2.677 1.00 32.59 324 LEU A CA 1
ATOM 2458 C C . LEU A 1 324 ? -14.915 20.532 -2.181 1.00 32.59 324 LEU A C 1
ATOM 2460 O O . LEU A 1 324 ? -15.958 20.020 -2.607 1.00 32.59 324 LEU A O 1
ATOM 2464 N N . PRO A 1 325 ? -14.945 21.566 -1.320 1.00 27.48 325 PRO A N 1
ATOM 2465 C CA . PRO A 1 325 ? -16.198 22.217 -0.975 1.00 27.48 325 PRO A CA 1
ATOM 2466 C C . PRO A 1 325 ? -16.837 22.762 -2.256 1.00 27.48 325 PRO A C 1
ATOM 2468 O O . PRO A 1 325 ? -16.187 23.443 -3.052 1.00 27.48 325 PRO A O 1
ATOM 2471 N N . SER A 1 326 ? -18.114 22.438 -2.474 1.00 30.16 326 SER A N 1
ATOM 2472 C CA . SER A 1 326 ? -18.880 22.985 -3.590 1.00 30.16 326 SER A CA 1
ATOM 2473 C C . SER A 1 326 ? -18.893 24.508 -3.484 1.00 30.16 326 SER A C 1
ATOM 2475 O O . SER A 1 326 ? -19.413 25.056 -2.511 1.00 30.16 326 SER A O 1
ATOM 2477 N N . LEU A 1 327 ? -18.321 25.174 -4.484 1.00 30.91 327 LEU A N 1
ATOM 2478 C CA . LEU A 1 327 ? -18.459 26.612 -4.672 1.00 30.91 327 LEU A CA 1
ATOM 2479 C C . LEU A 1 327 ? -19.910 26.904 -5.090 1.00 30.91 327 LEU A C 1
ATOM 2481 O O . LEU A 1 327 ? -20.302 26.558 -6.206 1.00 30.91 327 LEU A O 1
ATOM 2485 N N . ASP A 1 328 ? -20.685 27.504 -4.185 1.00 37.47 328 ASP A N 1
ATOM 2486 C CA . ASP A 1 328 ? -21.859 28.321 -4.535 1.00 37.47 328 ASP A CA 1
ATOM 2487 C C . ASP A 1 328 ? -21.413 29.688 -5.089 1.00 37.47 328 ASP A C 1
ATOM 2489 O O . ASP A 1 328 ? -20.462 30.282 -4.523 1.00 37.47 328 ASP A O 1
#

pLDDT: mean 72.2, std 22.44, range [27.48, 98.19]

Sequence (328 aa):
MNNKTKIISAAILLVVVIAVFGFRMTGKVIDEPEGLVESCFIRLEIGEDKIGEEIQFSLVGQENLYGNYGGLVDYYDDDGGIAEDYLLRVNDLEGDLLFSSALSSSRFVFYDNFGEDEEDLGGVLETESGIIPVIVPYIENIGSIRIENGEVETDLNVNVGEIICERTCMAEGETGSSDDESCCIGFIKSGGEPILLGDADGDGVVGELDTAVFQSQFGLIEEGLSADFDGDGDVDLSDFTFIRENMGGEPKTPFTCVNCGDGVCSDDEDPDLCPEDCIPEFSCPEDMIKMAYACSTSGQRFEDWRGDWISTDTMIGDTENYILPSLD

Radius of gyration: 32.58 Å; chains: 1; bounding box: 71×71×130 Å

Secondary structure (DSSP, 8-state):
---------------------------------SS---EEEEEEEEEEEEETTEEEEEEEEEEEEEE--GGG-----TTS----SEEEEEEETTS-EEEEEEE--TTEEEE----SSS----EEEEPSEEEEEEEEE--TTEEEEEEEETTEEEE----TTT-------SSTT--S-GGGS---SSSB---S----TT-SS-SSS-SHHHHHHHHHHTT---TT-TT--S-SSS-STTHHHHHHHHTT---------B-TTSS---TT--TTT-HHHH-TT-PPPTTEEEPSSSEEETT---B-TTS-B--TT---S--S---PPP--